Protein AF-A0A6A5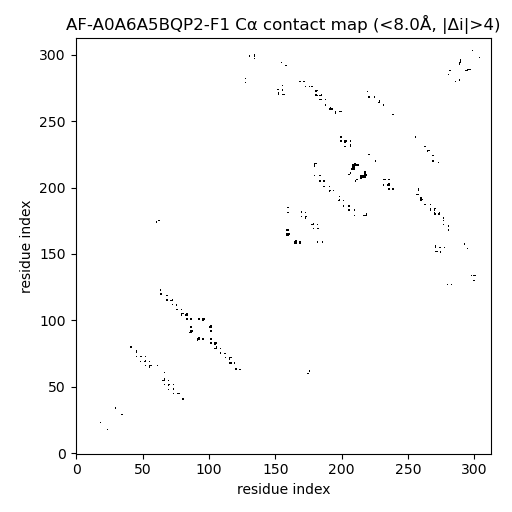BQP2-F1 (afdb_monomer)

pLDDT: mean 83.99, std 16.82, range [41.28, 98.44]

Mean predicted aligned error: 10.55 Å

Radius of gyration: 32.09 Å; Cα contacts (8 Å, |Δi|>4): 169; chains: 1; bounding box: 96×84×79 Å

Solvent-accessible surface area (backbone atoms only — not comparable to full-atom values): 18584 Å² total; per-residue (Å²): 141,78,89,78,86,80,79,80,75,79,72,78,74,62,92,84,76,80,75,94,49,100,76,44,88,73,58,89,71,71,47,72,66,55,55,52,51,51,52,53,50,52,51,54,49,52,52,51,50,51,52,51,47,56,58,50,68,69,50,90,72,66,89,76,46,55,58,60,51,51,49,52,44,48,53,48,49,54,54,44,50,51,53,47,60,55,40,69,40,70,76,45,30,62,57,40,45,74,79,48,50,64,72,50,53,59,54,50,42,54,51,50,42,52,48,50,69,56,45,54,57,49,54,52,52,48,53,61,48,49,70,67,56,75,81,60,83,83,83,70,90,88,78,51,71,70,59,54,57,56,52,51,43,49,52,51,50,51,41,65,69,33,82,79,44,25,61,54,52,45,57,46,22,54,76,65,77,55,37,44,45,60,54,49,40,53,52,51,56,49,37,50,77,40,56,68,77,53,31,56,53,45,51,45,49,44,41,58,38,28,66,36,87,91,19,90,41,49,60,95,67,54,74,72,51,52,60,75,43,44,66,56,56,54,50,40,51,52,54,53,49,54,56,56,46,64,78,71,51,93,68,88,70,83,73,88,83,74,66,66,70,75,54,51,68,59,43,53,50,28,46,61,67,40,47,68,60,45,57,54,49,41,70,76,38,46,69,60,43,32,74,74,70,62,52,73,65,83,74,58,64,67,60,56,50,52,51,55,52,61,76,74,106

InterPro domains:
  IPR036305 RGS domain superfamily [SSF48097] (157-283)
  IPR044926 RGS, subdomain 2 [G3DSA:1.10.167.10] (142-294)

Organism: Naegleria fowleri (NCBI:txid5763)

Secondary structure (DSSP, 8-state):
--------------TT-S---TT-SS-----HHHHHHHHHHHHHHHHHHHHHHHHHHH-S--TT-HHHHHHHHHHHHHHHHHHHHHHTSHHHHHHHHHHS-THHHHHHHHHHHHHHHHHHHHHHHHHHHHHHHTT---S-TTS-HHHHHHHHHHHHHHHHH-TTTHHHHHHHHHHTT--HHHHHHHHHHHHHHS-HHHHHHHHHHHIIIIISTT-TT-----HHHHHHTHHHHHHHHHHHHHHHHHTT------PPP--TTTTHHHHHHHHHHHHHHHHHHHHHHHHHHHHHH-------HHHHHHHHHHT--

Sequence (313 aa):
MHANETELTATHSSMWVLDGFIFSTTGCGSGSFNSYLFIVEIVIYLVLILTVSIFVLFVKRDVWKVKTEVFAIFFNWAILGLAYCVSLFSDVSNLVDYYVPWSSIMFMAAMIDTFISVTIPVFFFQRAHKSSSHSENAKNANSANDNMQSSATNDITMCLKHPEIYPLFLSFGERSYAPEDILCYNLVEQFKNSSQRNRKKIVCTLCDTYLKHAAPLQLNLSNQDVEKLAPIFEMQQKILEENKQRFSMSTLSRGIEIPSNFLDNLQQMSERNLVDLYERFYEAHRKLLKDKLGIVGKTNRREECLLRSNERA

Nearest PDB structures (foldseek):
  2bv1-assembly2_B  TM=8.063E-01  e=1.325E-02  Homo sapiens
  1fqi-assembly1_A  TM=7.678E-01  e=1.667E-02  Bos taurus
  1fqk-assembly1_B  TM=7.821E-01  e=2.641E-02  Bos taurus
  6n9g-assembly1_A  TM=5.160E-01  e=9.146E-02  Bos taurus
  2pbi-assembly2_C  TM=4.867E-01  e=1.449E-01  Mus musculus

Structure (mmCIF, N/CA/C/O backbone):
data_AF-A0A6A5BQP2-F1
#
_entry.id   AF-A0A6A5BQP2-F1
#
loop_
_atom_site.group_PDB
_atom_site.id
_atom_site.type_symbol
_atom_site.label_atom_id
_atom_site.label_alt_id
_atom_site.label_comp_id
_atom_site.label_asym_id
_atom_site.label_entity_id
_atom_site.label_seq_id
_atom_site.pdbx_PDB_ins_code
_atom_site.Cartn_x
_atom_site.Cartn_y
_atom_site.Cartn_z
_atom_site.occupancy
_atom_site.B_iso_or_equiv
_atom_site.auth_seq_id
_atom_site.auth_comp_id
_atom_site.auth_asym_id
_atom_site.auth_atom_id
_atom_site.pdbx_PDB_model_num
ATOM 1 N N . MET A 1 1 ? 71.557 -47.772 -14.082 1.00 46.44 1 MET A N 1
ATOM 2 C CA . MET A 1 1 ? 71.960 -46.365 -13.854 1.00 46.44 1 MET A CA 1
ATOM 3 C C . MET A 1 1 ? 71.761 -45.644 -15.178 1.00 46.44 1 MET A C 1
ATOM 5 O O . MET A 1 1 ? 72.408 -46.046 -16.126 1.00 46.44 1 MET A O 1
ATOM 9 N N . HIS A 1 2 ? 70.844 -44.709 -15.389 1.00 44.41 2 HIS A N 1
ATOM 10 C CA . HIS A 1 2 ? 70.047 -43.871 -14.498 1.00 44.41 2 HIS A CA 1
ATOM 11 C C . HIS A 1 2 ? 68.633 -43.726 -15.078 1.00 44.41 2 HIS A C 1
ATOM 13 O O . HIS A 1 2 ? 68.474 -43.531 -16.281 1.00 44.41 2 HIS A O 1
ATOM 19 N N . ALA A 1 3 ? 67.632 -43.831 -14.206 1.00 51.38 3 ALA A N 1
ATOM 20 C CA . ALA A 1 3 ? 66.300 -43.297 -14.436 1.00 51.38 3 ALA A CA 1
ATOM 21 C C . ALA A 1 3 ? 66.375 -41.762 -14.398 1.00 51.38 3 ALA A C 1
ATOM 23 O O . ALA A 1 3 ? 67.089 -41.232 -13.550 1.00 51.38 3 ALA A O 1
ATOM 24 N N . ASN A 1 4 ? 65.646 -41.079 -15.281 1.00 53.31 4 ASN A N 1
ATOM 25 C CA . ASN A 1 4 ? 65.310 -39.667 -15.116 1.00 53.31 4 ASN A CA 1
ATOM 26 C C . ASN A 1 4 ? 63.796 -39.525 -15.271 1.00 53.31 4 ASN A C 1
ATOM 28 O O . ASN A 1 4 ? 63.253 -39.543 -16.376 1.00 53.31 4 ASN A O 1
ATOM 32 N N . GLU A 1 5 ? 63.145 -39.433 -14.117 1.00 55.41 5 GLU A N 1
ATOM 33 C CA . GLU A 1 5 ? 61.791 -38.933 -13.934 1.00 55.41 5 GLU A CA 1
ATOM 34 C C . GLU A 1 5 ? 61.713 -37.514 -14.507 1.00 55.41 5 GLU A C 1
ATOM 36 O O . GLU A 1 5 ? 62.391 -36.599 -14.045 1.00 55.41 5 GLU A O 1
ATOM 41 N N . THR A 1 6 ? 60.901 -37.326 -15.545 1.00 57.59 6 THR A N 1
ATOM 42 C CA . THR A 1 6 ? 60.422 -35.996 -15.930 1.00 57.59 6 THR A CA 1
ATOM 43 C C . THR A 1 6 ? 59.086 -35.803 -15.237 1.00 57.59 6 THR A C 1
ATOM 45 O O . THR A 1 6 ? 58.030 -36.210 -15.713 1.00 57.59 6 THR A O 1
ATOM 48 N N . GLU A 1 7 ? 59.188 -35.253 -14.033 1.00 58.88 7 GLU A N 1
ATOM 49 C CA . GLU A 1 7 ? 58.090 -34.862 -13.167 1.00 58.88 7 GLU A CA 1
ATOM 50 C C . GLU A 1 7 ? 57.273 -33.763 -13.867 1.00 58.88 7 GLU A C 1
ATOM 52 O O . GLU A 1 7 ? 57.655 -32.592 -13.927 1.00 58.88 7 GLU A O 1
ATOM 57 N N . LEU A 1 8 ? 56.156 -34.170 -14.473 1.00 51.34 8 LEU A N 1
ATOM 58 C CA . LEU A 1 8 ? 55.157 -33.281 -15.050 1.00 51.34 8 LEU A CA 1
ATOM 59 C C . LEU A 1 8 ? 54.406 -32.616 -13.888 1.00 51.34 8 LEU A C 1
ATOM 61 O O . LEU A 1 8 ? 53.351 -33.080 -13.456 1.00 51.34 8 LEU A O 1
ATOM 65 N N . THR A 1 9 ? 54.984 -31.555 -13.328 1.00 53.62 9 THR A N 1
ATOM 66 C CA . THR A 1 9 ? 54.316 -30.732 -12.322 1.00 53.62 9 THR A CA 1
ATOM 67 C C . THR A 1 9 ? 53.152 -30.006 -12.990 1.00 53.62 9 THR A C 1
ATOM 69 O O . THR A 1 9 ? 53.302 -28.961 -13.618 1.00 53.62 9 THR A O 1
ATOM 72 N N . ALA A 1 10 ? 51.963 -30.597 -12.874 1.00 53.03 10 ALA A N 1
ATOM 73 C CA . ALA A 1 10 ? 50.699 -29.918 -13.093 1.00 53.03 10 ALA A CA 1
ATOM 74 C C . ALA A 1 10 ? 50.590 -28.799 -12.051 1.00 53.03 10 ALA A C 1
ATOM 76 O O . ALA A 1 10 ? 50.088 -28.989 -10.942 1.00 53.03 10 ALA A O 1
ATOM 77 N N . THR A 1 11 ? 51.127 -27.629 -12.386 1.00 48.34 11 THR A N 1
ATOM 78 C CA . THR A 1 11 ? 50.879 -26.402 -11.650 1.00 48.34 11 THR A CA 1
ATOM 79 C C . THR A 1 11 ? 49.387 -26.124 -11.742 1.00 48.34 11 THR A C 1
ATOM 81 O O . THR A 1 11 ? 48.864 -25.719 -12.777 1.00 48.34 11 THR A O 1
ATOM 84 N N . HIS A 1 12 ? 48.690 -26.388 -10.638 1.00 49.84 12 HIS A N 1
ATOM 85 C CA . HIS A 1 12 ? 47.379 -25.831 -10.350 1.00 49.84 12 HIS A CA 1
ATOM 86 C C . HIS A 1 12 ? 47.527 -24.307 -10.424 1.00 49.84 12 HIS A C 1
ATOM 88 O O . HIS A 1 12 ? 47.906 -23.656 -9.450 1.00 49.84 12 HIS A O 1
ATOM 94 N N . SER A 1 13 ? 47.309 -23.738 -11.608 1.00 48.94 13 SER A N 1
ATOM 95 C CA . SER A 1 13 ? 47.215 -22.302 -11.787 1.00 48.94 13 SER A CA 1
ATOM 96 C C . SER A 1 13 ? 45.988 -21.855 -11.007 1.00 48.94 13 SER A C 1
ATOM 98 O O . SER A 1 13 ? 44.839 -22.108 -11.369 1.00 48.94 13 SER A O 1
ATOM 100 N N . SER A 1 14 ? 46.243 -21.251 -9.853 1.00 47.09 14 SER A N 1
ATOM 101 C CA . SER A 1 14 ? 45.259 -20.517 -9.082 1.00 47.09 14 SER A CA 1
ATOM 102 C C . SER A 1 14 ? 44.644 -19.468 -10.006 1.00 47.09 14 SER A C 1
ATOM 104 O O . SER A 1 14 ? 45.247 -18.440 -10.300 1.00 47.09 14 SER A O 1
ATOM 106 N N . MET A 1 15 ? 43.420 -19.753 -10.457 1.00 50.75 15 MET A N 1
ATOM 107 C CA . MET A 1 15 ? 42.595 -18.998 -11.414 1.00 50.75 15 MET A CA 1
ATOM 108 C C . MET A 1 15 ? 42.315 -17.534 -11.015 1.00 50.75 15 MET A C 1
ATOM 110 O O . MET A 1 15 ? 41.563 -16.839 -11.684 1.00 50.75 15 MET A O 1
ATOM 114 N N . TRP A 1 16 ? 42.912 -17.052 -9.926 1.00 48.06 16 TRP A N 1
ATOM 115 C CA . TRP A 1 16 ? 42.619 -15.760 -9.321 1.00 48.06 16 TRP A CA 1
ATOM 116 C C . TRP A 1 16 ? 43.790 -14.774 -9.352 1.00 48.06 16 TRP A C 1
ATOM 118 O O . TRP A 1 16 ? 43.578 -13.611 -9.026 1.00 48.06 16 TRP A O 1
ATOM 128 N N . VAL A 1 17 ? 45.005 -15.185 -9.749 1.00 51.16 17 VAL A N 1
ATOM 129 C CA . VAL A 1 17 ? 46.168 -14.275 -9.805 1.00 51.16 17 VAL A CA 1
ATOM 130 C C . VAL A 1 17 ? 47.133 -14.656 -10.939 1.00 51.16 17 VAL A C 1
ATOM 132 O O . VAL A 1 17 ? 48.275 -15.031 -10.687 1.00 51.16 17 VAL A O 1
ATOM 135 N N . LEU A 1 18 ? 46.702 -14.561 -12.199 1.00 44.53 18 LEU A N 1
ATOM 136 C CA . LEU A 1 18 ? 47.647 -14.399 -13.310 1.00 44.53 18 LEU A CA 1
ATOM 137 C C . LEU A 1 18 ? 47.388 -13.038 -13.966 1.00 44.53 18 LEU A C 1
ATOM 139 O O . LEU A 1 18 ? 46.299 -12.782 -14.467 1.00 44.53 18 LEU A O 1
ATOM 143 N N . ASP A 1 19 ? 48.416 -12.194 -13.888 1.00 41.28 19 ASP A N 1
ATOM 144 C CA . ASP A 1 19 ? 48.575 -10.853 -14.457 1.00 41.28 19 ASP A CA 1
ATOM 145 C C . ASP A 1 19 ? 47.762 -9.713 -13.829 1.00 41.28 19 ASP A C 1
ATOM 147 O O . ASP A 1 19 ? 46.829 -9.145 -14.391 1.00 41.28 19 ASP A O 1
ATOM 151 N N . GLY A 1 20 ? 48.247 -9.283 -12.659 1.00 42.28 20 GLY A N 1
ATOM 152 C CA . GLY A 1 2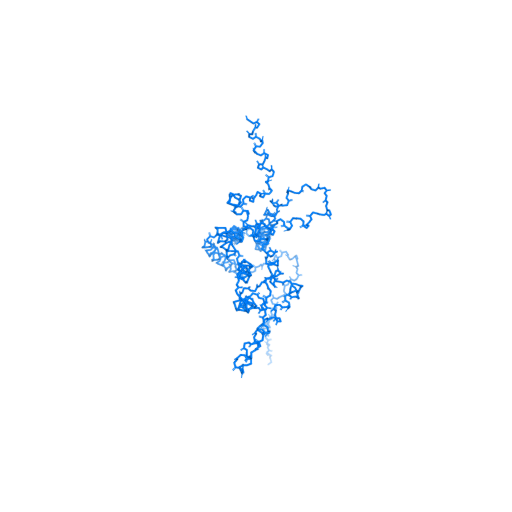0 ? 47.953 -7.993 -12.034 1.00 42.28 20 GLY A CA 1
ATOM 153 C C . GLY A 1 20 ? 48.522 -6.790 -12.798 1.00 42.28 20 GLY A C 1
ATOM 154 O O . GLY A 1 20 ? 49.199 -5.949 -12.211 1.00 42.28 20 GLY A O 1
ATOM 155 N N . PHE A 1 21 ? 48.228 -6.677 -14.091 1.00 44.31 21 PHE A N 1
ATOM 156 C CA . PHE A 1 21 ? 48.344 -5.416 -14.810 1.00 44.31 21 PHE A CA 1
ATOM 157 C C . PHE A 1 21 ? 46.943 -4.841 -14.996 1.00 44.31 21 PHE A C 1
ATOM 159 O O . PHE A 1 21 ? 46.210 -5.220 -15.904 1.00 44.31 21 PHE A O 1
ATOM 166 N N . ILE A 1 22 ? 46.606 -3.844 -14.174 1.00 53.28 22 ILE A N 1
ATOM 167 C CA . ILE A 1 22 ? 45.436 -2.969 -14.382 1.00 53.28 22 ILE A CA 1
ATOM 168 C C . ILE A 1 22 ? 45.484 -2.298 -15.780 1.00 53.28 22 ILE A C 1
ATOM 170 O O . ILE A 1 22 ? 44.464 -1.837 -16.280 1.00 53.28 22 ILE A O 1
ATOM 174 N N . PHE A 1 23 ? 46.646 -2.319 -16.452 1.00 45.12 23 PHE A N 1
ATOM 175 C CA . PHE A 1 23 ? 46.868 -1.830 -17.816 1.00 45.12 23 PHE A CA 1
ATOM 176 C C . PHE A 1 23 ? 47.607 -2.848 -18.703 1.00 45.12 23 PHE A C 1
ATOM 178 O O . PHE A 1 23 ? 48.584 -2.502 -19.369 1.00 45.12 23 PHE A O 1
ATOM 185 N N . SER A 1 24 ? 47.193 -4.117 -18.695 1.00 49.44 24 SER A N 1
ATOM 186 C CA . SER A 1 24 ? 47.710 -5.081 -19.672 1.00 49.44 24 SER A CA 1
ATOM 187 C C . SER A 1 24 ? 47.273 -4.683 -21.087 1.00 49.44 24 SER A C 1
ATOM 189 O O . SER A 1 24 ? 46.082 -4.517 -21.349 1.00 49.44 24 SER A O 1
ATOM 191 N N . THR A 1 25 ? 48.228 -4.521 -22.006 1.00 48.88 25 THR A N 1
ATOM 192 C CA . THR A 1 25 ? 47.970 -4.226 -23.430 1.00 48.88 25 THR A CA 1
ATOM 193 C C . THR A 1 25 ? 47.441 -5.441 -24.187 1.00 48.88 25 THR A C 1
ATOM 195 O O . THR A 1 25 ? 46.752 -5.294 -25.195 1.00 48.88 25 THR A O 1
ATOM 198 N N . THR A 1 26 ? 47.701 -6.645 -23.679 1.00 48.72 26 THR A N 1
ATOM 199 C CA . THR A 1 26 ? 46.861 -7.809 -23.937 1.00 48.72 26 THR A CA 1
ATOM 200 C C . THR A 1 26 ? 45.644 -7.634 -23.042 1.00 48.72 26 THR A C 1
ATOM 202 O O . THR A 1 26 ? 45.694 -7.963 -21.857 1.00 48.72 26 THR A O 1
ATOM 205 N N . GLY A 1 27 ? 44.601 -6.984 -23.571 1.00 52.59 27 GLY A N 1
ATOM 206 C CA . GLY A 1 27 ? 43.387 -6.661 -22.819 1.00 52.59 27 GLY A CA 1
ATOM 207 C C . GLY A 1 27 ? 42.909 -7.856 -21.999 1.00 52.59 27 GLY A C 1
ATOM 208 O O . GLY A 1 27 ? 43.173 -8.998 -22.373 1.00 52.59 27 GLY A O 1
ATOM 209 N N . CYS A 1 28 ? 42.248 -7.595 -20.866 1.00 55.94 28 CYS A N 1
ATOM 210 C CA . CYS A 1 28 ? 41.652 -8.630 -20.025 1.00 55.94 28 CYS A CA 1
ATOM 211 C C . CYS A 1 28 ? 40.639 -9.403 -20.877 1.00 55.94 28 CYS A C 1
ATOM 213 O O . CYS A 1 28 ? 39.472 -9.027 -20.984 1.00 55.94 28 CYS A O 1
ATOM 215 N N . GLY A 1 29 ? 41.135 -10.417 -21.586 1.00 56.38 29 GLY A N 1
ATOM 216 C CA . GLY A 1 29 ? 40.382 -11.202 -22.533 1.00 56.38 29 GLY A CA 1
ATOM 217 C C . GLY A 1 29 ? 39.378 -11.949 -21.701 1.00 56.38 29 GLY A C 1
ATOM 218 O O . GLY A 1 29 ? 39.708 -12.963 -21.091 1.00 56.38 29 GLY A O 1
ATOM 219 N N . SER A 1 30 ? 38.171 -11.400 -21.617 1.00 62.31 30 SER A N 1
ATOM 220 C CA . SER A 1 30 ? 37.045 -12.108 -21.047 1.00 62.31 30 SER A CA 1
ATOM 221 C C . SER A 1 30 ? 36.905 -13.358 -21.892 1.00 62.31 30 SER A C 1
ATOM 223 O O . SER A 1 30 ? 36.446 -13.297 -23.031 1.00 62.31 30 SER A O 1
ATOM 225 N N . GLY A 1 31 ? 37.415 -14.475 -21.369 1.00 75.69 31 GLY A N 1
ATOM 226 C CA . GLY A 1 31 ? 37.386 -15.744 -22.073 1.00 75.69 31 GLY A CA 1
ATOM 227 C C . GLY A 1 31 ? 35.962 -16.033 -22.534 1.00 75.69 31 GLY A C 1
ATOM 228 O O . GLY A 1 31 ? 34.993 -15.529 -21.955 1.00 75.69 31 GLY A O 1
ATOM 229 N N . SER A 1 32 ? 35.819 -16.869 -23.558 1.00 81.31 32 SER A N 1
ATOM 230 C CA . SER A 1 32 ? 34.505 -17.289 -24.065 1.00 81.31 32 SER A CA 1
ATOM 231 C C . SER A 1 32 ? 33.558 -17.721 -22.937 1.00 81.31 32 SER A C 1
ATOM 233 O O . SER A 1 32 ? 32.370 -17.418 -22.982 1.00 81.31 32 SER A O 1
ATOM 235 N N . PHE A 1 33 ? 34.101 -18.317 -21.870 1.00 83.94 33 PHE A N 1
ATOM 236 C CA . PHE A 1 33 ? 33.387 -18.643 -20.636 1.00 83.94 33 PHE A CA 1
ATOM 237 C C . PHE A 1 33 ? 32.634 -17.459 -19.996 1.00 83.94 33 PHE A C 1
ATOM 239 O O . PHE A 1 33 ? 31.443 -17.587 -19.727 1.00 83.94 33 PHE A O 1
ATOM 246 N N . ASN A 1 34 ? 33.280 -16.304 -19.791 1.00 82.31 34 ASN A N 1
ATOM 247 C CA . ASN A 1 34 ? 32.637 -15.133 -19.176 1.00 82.31 34 ASN A CA 1
ATOM 248 C C . ASN A 1 34 ? 31.518 -14.585 -20.067 1.00 82.31 34 ASN A C 1
ATOM 250 O O . ASN A 1 34 ? 30.461 -14.209 -19.573 1.00 82.31 34 ASN A O 1
ATOM 254 N N . SER A 1 35 ? 31.729 -14.597 -21.386 1.00 85.81 35 SER A N 1
ATOM 255 C CA . SER A 1 35 ? 30.707 -14.183 -22.354 1.00 85.81 35 SER A CA 1
ATOM 256 C C . SER A 1 35 ? 29.471 -15.086 -22.274 1.00 85.81 35 SER A C 1
ATOM 258 O O . SER A 1 35 ? 28.350 -14.592 -22.200 1.00 85.81 35 SER A O 1
ATOM 260 N N . TYR A 1 36 ? 29.658 -16.410 -22.204 1.00 87.69 36 TYR A N 1
ATOM 261 C CA . TYR A 1 36 ? 28.545 -17.346 -22.018 1.00 87.69 36 TYR A CA 1
ATOM 262 C C . TYR A 1 36 ? 27.820 -17.147 -20.685 1.00 87.69 36 TYR A C 1
ATOM 264 O O . TYR A 1 36 ? 26.593 -17.213 -20.657 1.00 87.69 36 TYR A O 1
ATOM 272 N N . LEU A 1 37 ? 28.552 -16.873 -19.601 1.00 89.31 37 LEU A N 1
ATOM 273 C CA . LEU A 1 37 ? 27.960 -16.597 -18.292 1.00 89.31 37 LEU A CA 1
ATOM 274 C C . LEU A 1 37 ? 27.030 -15.378 -18.362 1.00 89.31 37 LEU A C 1
ATOM 276 O O . LEU A 1 37 ? 25.870 -15.485 -17.966 1.00 89.31 37 LEU A O 1
ATOM 280 N N . PHE A 1 38 ? 27.487 -14.267 -18.947 1.00 89.25 38 PHE A N 1
ATOM 281 C CA . PHE A 1 38 ? 26.660 -13.067 -19.103 1.00 89.25 38 PHE A CA 1
ATOM 282 C C . PHE A 1 38 ? 25.442 -13.296 -20.000 1.00 89.25 38 PHE A C 1
ATOM 284 O O . PHE A 1 38 ? 24.358 -12.821 -19.679 1.00 89.25 38 PHE A O 1
ATOM 291 N N . ILE A 1 39 ? 25.574 -14.061 -21.090 1.00 91.25 39 ILE A N 1
ATOM 292 C CA . ILE A 1 39 ? 24.422 -14.415 -21.936 1.00 91.25 39 ILE A CA 1
ATOM 293 C C . ILE A 1 39 ? 23.370 -15.172 -21.118 1.00 91.25 39 ILE A C 1
ATOM 295 O O . ILE A 1 39 ? 22.185 -14.849 -21.190 1.00 91.25 39 ILE A O 1
ATOM 299 N N . VAL A 1 40 ? 23.790 -16.162 -20.325 1.00 93.62 40 VAL A N 1
ATOM 300 C CA . VAL A 1 40 ? 22.880 -16.927 -19.461 1.00 93.62 40 VAL A CA 1
ATOM 301 C C . VAL A 1 40 ? 22.213 -16.013 -18.431 1.00 93.62 40 VAL A C 1
ATOM 303 O O . VAL A 1 40 ? 21.000 -16.098 -18.242 1.00 93.62 40 VAL A O 1
ATOM 306 N N . GLU A 1 41 ? 22.967 -15.106 -17.812 1.00 91.25 41 GLU A N 1
ATOM 307 C CA . GLU A 1 41 ? 22.443 -14.127 -16.856 1.00 91.25 41 GLU A CA 1
ATOM 308 C C . GLU A 1 41 ? 21.393 -13.195 -17.489 1.00 91.25 41 GLU A C 1
ATOM 310 O O . GLU A 1 41 ? 20.298 -13.055 -16.942 1.00 91.25 41 GLU A O 1
ATOM 315 N N . ILE A 1 42 ? 21.665 -12.638 -18.679 1.00 91.81 42 ILE A N 1
ATOM 316 C CA . ILE A 1 42 ? 20.714 -11.804 -19.439 1.00 91.81 42 ILE A CA 1
ATOM 317 C C . ILE A 1 42 ? 19.434 -12.582 -19.733 1.00 91.81 42 ILE A C 1
ATOM 319 O O . ILE A 1 42 ? 18.336 -12.057 -19.552 1.00 91.81 42 ILE A O 1
ATOM 323 N N . VAL A 1 43 ? 19.553 -13.832 -20.190 1.00 94.12 43 VAL A N 1
ATOM 324 C CA . VAL A 1 43 ? 18.392 -14.668 -20.520 1.00 94.12 43 VAL A CA 1
ATOM 325 C C . VAL A 1 43 ? 17.541 -14.923 -19.277 1.00 94.12 43 VAL A C 1
ATOM 327 O O . VAL A 1 43 ? 16.322 -14.760 -19.337 1.00 94.12 43 VAL A O 1
ATOM 330 N N . ILE A 1 44 ? 18.158 -15.269 -18.143 1.00 94.94 44 ILE A N 1
ATOM 331 C CA . ILE A 1 44 ? 17.443 -15.466 -16.874 1.00 94.94 44 ILE A CA 1
ATOM 332 C C . ILE A 1 44 ? 16.734 -14.173 -16.459 1.00 94.94 44 ILE A C 1
ATOM 334 O O . ILE A 1 44 ? 15.543 -14.203 -16.141 1.00 94.94 44 ILE A O 1
ATOM 338 N N . TYR A 1 45 ? 17.433 -13.037 -16.508 1.00 93.19 45 TYR A N 1
ATOM 339 C CA . TYR A 1 45 ? 16.864 -11.746 -16.138 1.00 93.19 45 TYR A CA 1
ATOM 340 C C . TYR A 1 45 ? 15.681 -11.369 -17.046 1.00 93.19 45 TYR A C 1
ATOM 342 O O . TYR A 1 45 ? 14.615 -11.011 -16.545 1.00 93.19 45 TYR A O 1
ATOM 350 N N . LEU A 1 46 ? 15.814 -11.535 -18.370 1.00 93.19 46 LEU A N 1
ATOM 351 C CA . LEU A 1 46 ? 14.747 -11.284 -19.347 1.00 93.19 46 LEU A CA 1
ATOM 352 C C . LEU A 1 46 ? 13.512 -12.168 -19.114 1.00 93.19 46 LEU A C 1
ATOM 354 O O . LEU A 1 46 ? 12.382 -11.691 -19.231 1.00 93.19 46 LEU A O 1
ATOM 358 N N . VAL A 1 47 ? 13.699 -13.439 -18.749 1.00 95.81 47 VAL A N 1
ATOM 359 C CA . VAL A 1 47 ? 12.588 -14.347 -18.414 1.00 95.81 47 VAL A CA 1
ATOM 360 C C . VAL A 1 47 ? 11.869 -13.894 -17.142 1.00 95.81 47 VAL A C 1
ATOM 362 O O . VAL A 1 47 ? 10.633 -13.869 -17.113 1.00 95.81 47 VAL A O 1
ATOM 365 N N . LEU A 1 48 ? 12.614 -13.502 -16.104 1.00 95.69 48 LEU A N 1
ATOM 366 C CA . LEU A 1 48 ? 12.038 -13.005 -14.852 1.00 95.69 48 LEU A CA 1
ATOM 367 C C . LEU A 1 48 ? 11.228 -11.727 -15.081 1.00 95.69 48 LEU A C 1
ATOM 369 O O . LEU A 1 48 ? 10.060 -11.665 -14.691 1.00 95.69 48 LEU A O 1
ATOM 373 N N . ILE A 1 49 ? 11.799 -10.735 -15.767 1.00 95.06 49 ILE A N 1
ATOM 374 C CA . ILE A 1 49 ? 11.101 -9.472 -16.019 1.00 95.06 49 ILE A CA 1
ATOM 375 C C . ILE A 1 49 ? 9.902 -9.641 -16.949 1.00 95.06 49 ILE A C 1
ATOM 377 O O . ILE A 1 49 ? 8.870 -9.009 -16.725 1.00 95.06 49 ILE A O 1
ATOM 381 N N . LEU A 1 50 ? 9.980 -10.521 -17.952 1.00 95.62 50 LEU A N 1
ATOM 382 C CA . LEU A 1 50 ? 8.843 -10.835 -18.815 1.00 95.62 50 LEU A CA 1
ATOM 383 C C . LEU A 1 50 ? 7.705 -11.462 -18.001 1.00 95.62 50 LEU A C 1
ATOM 385 O O . LEU A 1 50 ? 6.549 -11.066 -18.143 1.00 95.62 50 LEU A O 1
ATOM 389 N N . THR A 1 51 ? 8.036 -12.394 -17.105 1.00 96.31 51 THR A N 1
ATOM 390 C CA . THR A 1 51 ? 7.066 -13.038 -16.212 1.00 96.31 51 THR A CA 1
ATOM 391 C C . THR A 1 51 ? 6.389 -12.008 -15.306 1.00 96.31 51 THR A C 1
ATOM 393 O O . THR A 1 51 ? 5.159 -11.946 -15.254 1.00 96.31 51 THR A O 1
ATOM 396 N N . VAL A 1 52 ? 7.168 -11.142 -14.650 1.00 95.06 52 VAL A N 1
ATOM 397 C CA . VAL A 1 52 ? 6.639 -10.048 -13.817 1.00 95.06 52 VAL A CA 1
ATOM 398 C C . VAL A 1 52 ? 5.781 -9.086 -14.644 1.00 95.06 52 VAL A C 1
ATOM 400 O O . VAL A 1 52 ? 4.687 -8.726 -14.215 1.00 95.06 52 VAL A O 1
ATOM 403 N N . SER A 1 53 ? 6.210 -8.728 -15.857 1.00 94.12 53 SER A N 1
ATOM 404 C CA . SER A 1 53 ? 5.454 -7.860 -16.771 1.00 94.12 53 SER A CA 1
ATOM 405 C C . SER A 1 53 ? 4.085 -8.449 -17.118 1.00 94.12 53 SER A C 1
ATOM 407 O O . SER A 1 53 ? 3.080 -7.736 -17.095 1.00 94.12 53 SER A O 1
ATOM 409 N N . ILE A 1 54 ? 4.015 -9.761 -17.377 1.00 95.25 54 ILE A N 1
ATOM 410 C CA . ILE A 1 54 ? 2.754 -10.474 -17.620 1.00 95.25 54 ILE A CA 1
ATOM 411 C C . ILE A 1 54 ? 1.849 -10.404 -16.383 1.00 95.25 54 ILE A C 1
ATOM 413 O O . ILE A 1 54 ? 0.680 -10.043 -16.512 1.00 95.25 54 ILE A O 1
ATOM 417 N N . PHE A 1 55 ? 2.366 -10.682 -15.181 1.00 94.88 55 PHE A N 1
ATOM 418 C CA . PHE A 1 55 ? 1.579 -10.562 -13.944 1.00 94.88 55 PHE A CA 1
ATOM 419 C C . PHE A 1 55 ? 1.047 -9.141 -13.730 1.00 94.88 55 PHE A C 1
ATOM 421 O O . PHE A 1 55 ? -0.125 -8.945 -13.400 1.00 94.88 55 PHE A O 1
ATOM 428 N N . VAL A 1 56 ? 1.887 -8.140 -13.977 1.00 93.00 56 VAL A N 1
ATOM 429 C CA . VAL A 1 56 ? 1.563 -6.722 -13.816 1.00 93.00 56 VAL A CA 1
ATOM 430 C C . VAL A 1 56 ? 0.478 -6.265 -14.803 1.00 93.00 56 VAL A C 1
ATOM 432 O O . VAL A 1 56 ? -0.358 -5.431 -14.447 1.00 93.00 56 VAL A O 1
ATOM 435 N N . LEU A 1 57 ? 0.379 -6.861 -15.997 1.00 91.31 57 LEU A N 1
ATOM 436 C CA . LEU A 1 57 ? -0.734 -6.606 -16.923 1.00 91.31 57 LEU A CA 1
ATOM 437 C C . LEU A 1 57 ? -2.101 -6.990 -16.336 1.00 91.31 57 LEU A C 1
ATOM 439 O O . LEU A 1 57 ? -3.074 -6.260 -16.553 1.00 91.31 57 LEU A O 1
ATOM 443 N N . PHE A 1 58 ? -2.171 -8.066 -15.546 1.00 92.38 58 PHE A N 1
ATOM 444 C CA . PHE A 1 58 ? -3.411 -8.528 -14.910 1.00 92.38 58 PHE A CA 1
ATOM 445 C C . PHE A 1 58 ? -3.843 -7.685 -13.701 1.00 92.38 58 PHE A C 1
ATOM 447 O O . PHE A 1 58 ? -4.998 -7.764 -13.271 1.00 92.38 58 PHE A O 1
ATOM 454 N N . VAL A 1 59 ? -2.973 -6.817 -13.176 1.00 87.81 59 VAL A N 1
ATOM 455 C CA . VAL A 1 59 ? -3.328 -5.889 -12.095 1.00 87.81 59 VAL A CA 1
ATOM 456 C C . VAL A 1 59 ? -4.293 -4.829 -12.641 1.00 87.81 59 VAL A C 1
ATOM 458 O O . VAL A 1 59 ? -3.916 -3.946 -13.413 1.00 87.81 59 VAL A O 1
ATOM 461 N N . LYS A 1 60 ? -5.577 -4.910 -12.263 1.00 80.94 60 LYS A N 1
ATOM 462 C CA . LYS A 1 60 ? -6.667 -4.087 -12.835 1.00 80.94 60 LYS A CA 1
ATOM 463 C C . LYS A 1 60 ? -6.477 -2.574 -12.697 1.00 80.94 60 LYS A C 1
ATOM 465 O O . LYS A 1 60 ? -6.977 -1.831 -13.537 1.00 80.94 60 LYS A O 1
ATOM 470 N N . ARG A 1 61 ? -5.817 -2.096 -11.641 1.00 73.56 61 ARG A N 1
ATOM 471 C CA . ARG A 1 61 ? -5.607 -0.660 -11.406 1.00 73.56 61 ARG A CA 1
ATOM 472 C C . ARG A 1 61 ? -4.178 -0.413 -10.973 1.00 73.56 61 ARG A C 1
ATOM 474 O O . ARG A 1 61 ? -3.731 -0.959 -9.975 1.00 73.56 61 ARG A O 1
ATOM 481 N N . ASP A 1 62 ? -3.497 0.417 -11.746 1.00 76.69 62 ASP A N 1
ATOM 482 C CA . ASP A 1 62 ? -2.114 0.793 -11.507 1.00 76.69 62 ASP A CA 1
ATOM 483 C C . ASP A 1 62 ? -2.058 2.138 -10.779 1.00 76.69 62 ASP A C 1
ATOM 485 O O . ASP A 1 62 ? -1.929 3.195 -11.400 1.00 76.69 62 ASP A O 1
ATOM 489 N N . VAL A 1 63 ? -2.260 2.085 -9.460 1.00 69.56 63 VAL A N 1
ATOM 490 C CA . VAL A 1 63 ? -2.279 3.278 -8.595 1.00 69.56 63 VAL A CA 1
ATOM 491 C C . VAL A 1 63 ? -0.901 3.946 -8.563 1.00 69.56 63 VAL A C 1
ATOM 493 O O . VAL A 1 63 ? -0.812 5.170 -8.560 1.00 69.56 63 VAL A O 1
ATOM 496 N N . TRP A 1 64 ? 0.163 3.145 -8.625 1.00 72.25 64 TRP A N 1
ATOM 497 C CA . TRP A 1 64 ? 1.546 3.581 -8.428 1.00 72.25 64 TRP A CA 1
ATOM 498 C C . TRP A 1 64 ? 2.357 3.710 -9.715 1.00 72.25 64 TRP A C 1
ATOM 500 O O . TRP A 1 64 ? 3.555 3.955 -9.658 1.00 72.25 64 TRP A O 1
ATOM 510 N N . LYS A 1 65 ? 1.719 3.549 -10.880 1.00 83.62 65 LYS A N 1
ATOM 511 C CA . LYS A 1 65 ? 2.419 3.501 -12.172 1.00 83.62 65 LYS A CA 1
ATOM 512 C C . LYS A 1 65 ? 3.487 2.393 -12.234 1.00 83.62 65 LYS A C 1
ATOM 514 O O . LYS A 1 65 ? 4.424 2.501 -13.022 1.00 83.62 65 LYS A O 1
ATOM 519 N N . VAL A 1 66 ? 3.298 1.307 -11.478 1.00 88.56 66 VAL A N 1
ATOM 520 C CA . VAL A 1 66 ? 4.161 0.113 -11.474 1.00 88.56 66 VAL A CA 1
ATOM 521 C C . VAL A 1 66 ? 4.248 -0.481 -12.873 1.00 88.56 66 VAL A C 1
ATOM 523 O O . VAL A 1 66 ? 5.304 -0.947 -13.280 1.00 88.56 66 VAL A O 1
ATOM 526 N N . LYS A 1 67 ? 3.162 -0.424 -13.662 1.00 91.56 67 LYS A N 1
ATOM 527 C CA . LYS A 1 67 ? 3.196 -0.890 -15.055 1.00 91.56 67 LYS A CA 1
ATOM 528 C C . LYS A 1 67 ? 4.216 -0.091 -15.848 1.00 91.56 67 LYS A C 1
ATOM 530 O O . LYS A 1 67 ? 5.018 -0.676 -16.561 1.00 91.56 67 LYS A O 1
ATOM 535 N N . THR A 1 68 ? 4.193 1.233 -15.715 1.00 90.81 68 THR A N 1
ATOM 536 C CA . THR A 1 68 ? 5.123 2.119 -16.422 1.00 90.81 68 THR A CA 1
ATOM 537 C C . THR A 1 68 ? 6.571 1.828 -16.040 1.00 90.81 68 THR A C 1
ATOM 539 O O . THR A 1 68 ? 7.415 1.767 -16.925 1.00 90.81 68 THR A O 1
ATOM 542 N N . GLU A 1 69 ? 6.849 1.626 -14.751 1.00 93.56 69 GLU A N 1
ATOM 543 C CA . GLU A 1 69 ? 8.181 1.268 -14.253 1.00 93.56 69 GLU A CA 1
ATOM 544 C C . GLU A 1 69 ? 8.650 -0.075 -14.822 1.00 93.56 69 GLU A C 1
ATOM 546 O O . GLU A 1 69 ? 9.678 -0.133 -15.491 1.00 93.56 69 GLU A O 1
ATOM 551 N N . VAL A 1 70 ? 7.852 -1.132 -14.657 1.00 94.75 70 VAL A N 1
ATOM 552 C CA . VAL A 1 70 ? 8.185 -2.480 -15.140 1.00 94.75 70 VAL A CA 1
ATOM 553 C C . VAL A 1 70 ? 8.375 -2.497 -16.659 1.00 94.75 70 VAL A C 1
ATOM 555 O O . VAL A 1 70 ? 9.321 -3.110 -17.151 1.00 94.75 70 VAL A O 1
ATOM 558 N N . PHE A 1 71 ? 7.544 -1.770 -17.417 1.00 93.81 71 PHE A N 1
ATOM 559 C CA . PHE A 1 71 ? 7.743 -1.617 -18.859 1.00 93.81 71 PHE A CA 1
ATOM 560 C C . PHE A 1 71 ? 9.028 -0.856 -19.193 1.00 93.81 71 PHE A C 1
ATOM 562 O O . PHE A 1 71 ? 9.738 -1.266 -20.108 1.00 93.81 71 PHE A O 1
ATOM 569 N N . ALA A 1 72 ? 9.355 0.220 -18.474 1.00 94.81 72 ALA A N 1
ATOM 570 C CA . ALA A 1 72 ? 10.592 0.967 -18.697 1.00 94.81 72 ALA A CA 1
ATOM 571 C C . ALA A 1 72 ? 11.832 0.093 -18.454 1.00 94.81 72 ALA A C 1
ATOM 573 O O . ALA A 1 72 ? 12.751 0.104 -19.274 1.00 94.81 72 ALA A O 1
ATOM 574 N N . ILE A 1 73 ? 11.825 -0.716 -17.390 1.00 95.56 73 ILE A N 1
ATOM 575 C CA . ILE A 1 73 ? 12.904 -1.666 -17.097 1.00 95.56 73 ILE A CA 1
ATOM 576 C C . ILE A 1 73 ? 12.974 -2.748 -18.188 1.00 95.56 73 ILE A C 1
ATOM 578 O O . ILE A 1 73 ? 14.057 -3.038 -18.696 1.00 95.56 73 ILE A O 1
ATOM 582 N N . PHE A 1 74 ? 11.832 -3.294 -18.621 1.00 95.38 74 PHE A N 1
ATOM 583 C CA . PHE A 1 74 ? 11.778 -4.279 -19.706 1.00 95.38 74 PHE A CA 1
ATOM 584 C C . PHE A 1 74 ? 12.392 -3.733 -21.001 1.00 95.38 74 PHE A C 1
ATOM 586 O O . PHE A 1 74 ? 13.237 -4.389 -21.609 1.00 95.38 74 PHE A O 1
ATOM 593 N N . PHE A 1 75 ? 12.019 -2.515 -21.406 1.00 95.44 75 PHE A N 1
ATOM 594 C CA . PHE A 1 75 ? 12.585 -1.873 -22.593 1.00 95.44 75 PHE A CA 1
ATOM 595 C C . PHE A 1 75 ? 14.082 -1.576 -22.439 1.00 95.44 75 PHE A C 1
ATOM 597 O O . PHE A 1 75 ? 14.828 -1.787 -23.395 1.00 95.44 75 PHE A O 1
ATOM 604 N N . ASN A 1 76 ? 14.537 -1.142 -21.258 1.00 95.50 76 ASN A N 1
ATOM 605 C CA . ASN A 1 76 ? 15.957 -0.920 -20.972 1.00 95.50 76 ASN A CA 1
ATOM 606 C C . ASN A 1 76 ? 16.782 -2.197 -21.202 1.00 95.50 76 ASN A C 1
ATOM 608 O O . ASN A 1 76 ? 17.740 -2.190 -21.976 1.00 95.50 76 ASN A O 1
ATOM 612 N N . TRP A 1 77 ? 16.362 -3.311 -20.599 1.00 95.25 77 TRP A N 1
ATOM 613 C CA . TRP A 1 77 ? 17.052 -4.594 -20.741 1.00 95.25 77 TRP A CA 1
ATOM 614 C C . TRP A 1 77 ? 16.934 -5.193 -22.141 1.00 95.25 77 TRP A C 1
ATOM 616 O O . TRP A 1 77 ? 17.894 -5.791 -22.621 1.00 95.25 77 TRP A O 1
ATOM 626 N N . ALA A 1 78 ? 15.813 -4.998 -22.838 1.00 94.19 78 ALA A N 1
ATOM 627 C CA . ALA A 1 78 ? 15.676 -5.433 -24.225 1.00 94.19 78 ALA A CA 1
ATOM 628 C C . ALA A 1 78 ? 16.651 -4.690 -25.158 1.00 94.19 78 ALA A C 1
ATOM 630 O O . ALA A 1 78 ? 17.317 -5.320 -25.980 1.00 94.19 78 ALA A O 1
ATOM 631 N N . ILE A 1 79 ? 16.771 -3.364 -25.017 1.00 95.81 79 ILE A N 1
ATOM 632 C CA . ILE A 1 79 ? 17.667 -2.538 -25.843 1.00 95.81 79 ILE A CA 1
ATOM 633 C C . ILE A 1 79 ? 19.134 -2.849 -25.531 1.00 95.81 79 ILE A C 1
ATOM 635 O O . ILE A 1 79 ? 19.919 -3.084 -26.450 1.00 95.81 79 ILE A O 1
ATOM 639 N N . LEU A 1 80 ? 19.511 -2.870 -24.251 1.00 94.88 80 LEU A N 1
ATOM 640 C CA . LEU A 1 80 ? 20.904 -3.080 -23.849 1.00 94.88 80 LEU A CA 1
ATOM 641 C C . LEU A 1 80 ? 21.344 -4.537 -23.994 1.00 94.88 80 LEU A C 1
ATOM 643 O O . LEU A 1 80 ? 22.483 -4.783 -24.377 1.00 94.88 80 LEU A O 1
ATOM 647 N N . GLY A 1 81 ? 20.437 -5.496 -23.799 1.00 93.12 81 GLY A N 1
ATOM 648 C CA . GLY A 1 81 ? 20.675 -6.901 -24.122 1.00 93.12 81 GLY A CA 1
ATOM 649 C C . GLY A 1 81 ? 20.888 -7.117 -25.623 1.00 93.12 81 GLY A C 1
ATOM 650 O O . GLY A 1 81 ? 21.801 -7.839 -26.015 1.00 93.12 81 GLY A O 1
ATOM 651 N N . LEU A 1 82 ? 20.117 -6.440 -26.485 1.00 94.06 82 LEU A N 1
ATOM 652 C CA . LEU A 1 82 ? 20.347 -6.480 -27.932 1.00 94.06 82 LEU A CA 1
ATOM 653 C C . LEU A 1 82 ? 21.692 -5.842 -28.311 1.00 94.06 82 LEU A C 1
ATOM 655 O O . LEU A 1 82 ? 22.432 -6.419 -29.106 1.00 94.06 82 LEU A O 1
ATOM 659 N N . ALA A 1 83 ? 22.025 -4.684 -27.732 1.00 93.62 83 ALA A N 1
ATOM 660 C CA . ALA A 1 83 ? 23.314 -4.026 -27.945 1.00 93.62 83 ALA A CA 1
ATOM 661 C C . ALA A 1 83 ? 24.485 -4.925 -27.517 1.00 93.62 83 ALA A C 1
ATOM 663 O O . ALA A 1 83 ? 25.471 -5.042 -28.246 1.00 93.62 83 ALA A O 1
ATOM 664 N N . TYR A 1 84 ? 24.338 -5.620 -26.386 1.00 92.62 84 TYR A N 1
ATOM 665 C CA . TYR A 1 84 ? 25.286 -6.625 -25.924 1.00 92.62 84 TYR A CA 1
ATOM 666 C C . TYR A 1 84 ? 25.441 -7.765 -26.941 1.00 92.62 84 TYR A C 1
ATOM 668 O O . TYR A 1 84 ? 26.557 -8.047 -27.370 1.00 92.62 84 TYR A O 1
ATOM 676 N N . CYS A 1 85 ? 24.346 -8.360 -27.425 1.00 92.00 85 CYS A N 1
ATOM 677 C CA . CYS A 1 85 ? 24.404 -9.403 -28.457 1.00 92.00 85 CYS A CA 1
ATOM 678 C C . CYS A 1 85 ? 25.101 -8.937 -29.747 1.00 92.00 85 CYS A C 1
ATOM 680 O O . CYS A 1 85 ? 25.856 -9.701 -30.342 1.00 92.00 85 CYS A O 1
ATOM 682 N N . VAL A 1 86 ? 24.888 -7.688 -30.175 1.00 93.75 86 VAL A N 1
ATOM 683 C CA . VAL A 1 86 ? 25.575 -7.106 -31.344 1.00 93.75 86 VAL A CA 1
ATOM 684 C C . VAL A 1 86 ? 27.070 -6.894 -31.072 1.00 93.75 86 VAL A C 1
ATOM 686 O O . VAL A 1 86 ? 27.888 -7.054 -31.974 1.00 93.75 86 VAL A O 1
ATOM 689 N N . SER A 1 87 ? 27.459 -6.600 -29.830 1.00 90.88 87 SER A N 1
ATOM 690 C CA . SER A 1 87 ? 28.875 -6.495 -29.458 1.00 90.88 87 SER A CA 1
ATOM 691 C C . SER A 1 87 ? 29.626 -7.832 -29.467 1.00 90.88 87 SER A C 1
ATOM 693 O O . SER A 1 87 ? 30.848 -7.817 -29.440 1.00 90.88 87 SER A O 1
ATOM 695 N N . LEU A 1 88 ? 28.935 -8.977 -29.572 1.00 89.12 88 LEU A N 1
ATOM 696 C CA . LEU A 1 88 ? 29.574 -10.299 -29.672 1.00 89.12 88 LEU A CA 1
ATOM 697 C C . LEU A 1 88 ? 30.135 -10.610 -31.071 1.00 89.12 88 LEU A C 1
ATOM 699 O O . LEU A 1 88 ? 30.895 -11.567 -31.223 1.00 89.12 88 LEU A O 1
ATOM 703 N N . PHE A 1 89 ? 29.772 -9.844 -32.106 1.00 92.69 89 PHE A N 1
ATOM 704 C CA . PHE A 1 89 ? 30.362 -10.002 -33.438 1.00 92.69 89 PHE A CA 1
ATOM 705 C C . PHE A 1 89 ? 31.802 -9.479 -33.437 1.00 92.69 89 PHE A C 1
ATOM 707 O O . PHE A 1 89 ? 32.030 -8.341 -33.044 1.00 92.69 89 PHE A O 1
ATOM 714 N N . SER A 1 90 ? 32.759 -10.270 -33.930 1.00 89.19 90 SER A N 1
ATOM 715 C CA . SER A 1 90 ? 34.204 -9.984 -33.840 1.00 89.19 90 SER A CA 1
ATOM 716 C C . SER A 1 90 ? 34.620 -8.609 -34.370 1.00 89.19 90 SER A C 1
ATOM 718 O O . SER A 1 90 ? 35.485 -7.947 -33.802 1.00 89.19 90 SER A O 1
ATOM 720 N N . ASP A 1 91 ? 34.004 -8.161 -35.463 1.00 91.38 91 ASP A N 1
ATOM 721 C CA . ASP A 1 91 ? 34.329 -6.866 -36.068 1.00 91.38 91 ASP A CA 1
ATOM 722 C C . ASP A 1 91 ? 33.828 -5.705 -35.199 1.00 91.38 91 ASP A C 1
ATOM 724 O O . ASP A 1 91 ? 34.488 -4.673 -35.073 1.00 91.38 91 ASP A O 1
ATOM 728 N N . VAL A 1 92 ? 32.670 -5.894 -34.561 1.00 89.81 92 VAL A N 1
ATOM 729 C CA . VAL A 1 92 ? 32.050 -4.913 -33.668 1.00 89.81 92 VAL A CA 1
ATOM 730 C C . VAL A 1 92 ? 32.744 -4.917 -32.312 1.00 89.81 92 VAL A C 1
ATOM 732 O O . VAL A 1 92 ? 33.016 -3.842 -31.788 1.00 89.81 92 VAL A O 1
ATOM 735 N N . SER A 1 93 ? 33.076 -6.088 -31.763 1.00 87.00 93 SER A N 1
ATOM 736 C CA . SER A 1 93 ? 33.743 -6.223 -30.465 1.00 87.00 93 SER A CA 1
ATOM 737 C C . SER A 1 93 ? 35.072 -5.477 -30.456 1.00 87.00 93 SER A C 1
ATOM 739 O O . SER A 1 93 ? 35.317 -4.689 -29.553 1.00 87.00 93 SER A O 1
ATOM 741 N N . ASN A 1 94 ? 35.882 -5.636 -31.510 1.00 86.88 94 ASN A N 1
ATOM 742 C CA . ASN A 1 94 ? 37.174 -4.959 -31.639 1.00 86.88 94 ASN A CA 1
ATOM 743 C C . ASN A 1 94 ? 37.033 -3.429 -31.672 1.00 86.88 94 ASN A C 1
ATOM 745 O O . ASN A 1 94 ? 37.876 -2.717 -31.129 1.00 86.88 94 ASN A O 1
ATOM 749 N N . LEU A 1 95 ? 35.974 -2.921 -32.311 1.00 87.88 95 LEU A N 1
ATOM 750 C CA . LEU A 1 95 ? 35.702 -1.487 -32.383 1.00 87.88 95 LEU A CA 1
ATOM 751 C C . LEU A 1 95 ? 35.140 -0.947 -31.063 1.00 87.88 95 LEU A C 1
ATOM 753 O O . LEU A 1 95 ? 35.547 0.121 -30.615 1.00 87.88 95 LEU A O 1
ATOM 757 N N . VAL A 1 96 ? 34.196 -1.666 -30.454 1.00 86.25 96 VAL A N 1
ATOM 758 C CA . VAL A 1 96 ? 33.540 -1.267 -29.205 1.00 86.25 96 VAL A CA 1
ATOM 759 C C . VAL A 1 96 ? 34.543 -1.295 -28.061 1.00 86.25 96 VAL A C 1
ATOM 761 O O . VAL A 1 96 ? 34.696 -0.268 -27.410 1.00 86.25 96 VAL A O 1
ATOM 764 N N . ASP A 1 97 ? 35.306 -2.378 -27.895 1.00 84.62 97 ASP A N 1
ATOM 765 C CA . ASP A 1 97 ? 36.305 -2.517 -26.825 1.00 84.62 97 ASP A CA 1
ATOM 766 C C . ASP A 1 97 ? 37.391 -1.443 -26.860 1.00 84.62 97 ASP A C 1
ATOM 768 O O . ASP A 1 97 ? 37.947 -1.102 -25.816 1.00 84.62 97 ASP A O 1
ATOM 772 N N . TYR A 1 98 ? 37.673 -0.874 -28.035 1.00 86.69 98 TYR A N 1
ATOM 773 C CA . TYR A 1 98 ? 38.603 0.245 -28.153 1.00 86.69 98 TYR A CA 1
ATOM 774 C C . TYR A 1 98 ? 38.110 1.505 -27.421 1.00 86.69 98 TYR A C 1
ATOM 776 O O . TYR A 1 98 ? 38.916 2.243 -26.856 1.00 86.69 98 TYR A O 1
ATOM 784 N N . TYR A 1 99 ? 36.797 1.759 -27.416 1.00 87.81 99 TYR A N 1
ATOM 785 C CA . TYR A 1 99 ? 36.202 2.941 -26.784 1.00 87.81 99 TYR A CA 1
ATOM 786 C C . TYR A 1 99 ? 35.597 2.641 -25.411 1.00 87.81 99 TYR A C 1
ATOM 788 O O . TYR A 1 99 ? 35.775 3.414 -24.470 1.00 87.81 99 TYR A O 1
ATOM 796 N N . VAL A 1 100 ? 34.841 1.549 -25.307 1.00 85.75 100 VAL A N 1
ATOM 797 C CA . VAL A 1 100 ? 34.089 1.137 -24.122 1.00 85.75 100 VAL A CA 1
ATOM 798 C C . VAL A 1 100 ? 34.126 -0.391 -24.046 1.00 85.75 100 VAL A C 1
ATOM 800 O O . VAL A 1 100 ? 33.558 -1.032 -24.927 1.00 85.75 100 VAL A O 1
ATOM 803 N N . PRO A 1 101 ? 34.715 -0.995 -22.997 1.00 86.75 101 PRO A N 1
ATOM 804 C CA . PRO A 1 101 ? 34.716 -2.447 -22.839 1.00 86.75 101 PRO A CA 1
ATOM 805 C C . PRO A 1 101 ? 33.293 -2.993 -22.942 1.00 86.75 101 PRO A C 1
ATOM 807 O O . PRO A 1 101 ? 32.417 -2.510 -22.216 1.00 86.75 101 PRO A O 1
ATOM 810 N N . TRP A 1 102 ? 33.043 -3.987 -23.798 1.00 83.81 102 TRP A N 1
ATOM 811 C CA . TRP A 1 102 ? 31.685 -4.494 -24.046 1.00 83.81 102 TRP A CA 1
ATOM 812 C C . TRP A 1 102 ? 30.983 -4.955 -22.758 1.00 83.81 102 TRP A C 1
ATOM 814 O O . TRP A 1 102 ? 29.769 -4.808 -22.616 1.00 83.81 102 TRP A O 1
ATOM 824 N N . SER A 1 103 ? 31.738 -5.434 -21.762 1.00 84.25 103 SER A N 1
ATOM 825 C CA . SER A 1 103 ? 31.221 -5.821 -20.440 1.00 84.25 103 SER A CA 1
ATOM 826 C C . SER A 1 103 ? 30.618 -4.646 -19.658 1.00 84.25 103 SER A C 1
ATOM 828 O O . SER A 1 103 ? 29.711 -4.835 -18.846 1.00 84.25 103 SER A O 1
ATOM 830 N N . SER A 1 104 ? 31.038 -3.413 -19.952 1.00 89.19 104 SER A N 1
ATOM 831 C CA . SER A 1 104 ? 30.475 -2.192 -19.365 1.00 89.19 104 SER A CA 1
ATOM 832 C C . SER A 1 104 ? 29.024 -1.961 -19.787 1.00 89.19 104 SER A C 1
ATOM 834 O O . SER A 1 104 ? 28.293 -1.298 -19.056 1.00 89.19 104 SER A O 1
ATOM 836 N N . ILE A 1 105 ? 28.571 -2.520 -20.919 1.00 90.62 105 ILE A N 1
ATOM 837 C CA . ILE A 1 105 ? 27.170 -2.411 -21.366 1.00 90.62 105 ILE A CA 1
ATOM 838 C C . ILE A 1 105 ? 26.231 -3.017 -20.316 1.00 90.62 105 ILE A C 1
ATOM 840 O O . ILE A 1 105 ? 25.209 -2.420 -19.984 1.00 90.62 105 ILE A O 1
ATOM 844 N N . MET A 1 106 ? 26.611 -4.159 -19.738 1.00 89.44 106 MET A N 1
ATOM 845 C CA . MET A 1 106 ? 25.839 -4.832 -18.688 1.00 89.44 106 MET A CA 1
ATOM 846 C C . MET A 1 106 ? 25.790 -4.014 -17.400 1.00 89.44 106 MET A C 1
ATOM 848 O O . MET A 1 106 ? 24.730 -3.843 -16.799 1.00 89.44 106 MET A O 1
ATOM 852 N N . PHE A 1 107 ? 26.929 -3.444 -17.008 1.00 91.06 107 PHE A N 1
ATOM 853 C CA . PHE A 1 107 ? 26.998 -2.557 -15.853 1.00 91.06 107 PHE A CA 1
ATOM 854 C C . PHE A 1 107 ? 26.128 -1.304 -16.044 1.00 91.06 107 PHE A C 1
ATOM 856 O O . PHE A 1 107 ? 25.370 -0.928 -15.150 1.00 91.06 107 PHE A O 1
ATOM 863 N N . MET A 1 108 ? 26.168 -0.701 -17.235 1.00 93.44 108 MET A N 1
ATOM 864 C CA . MET A 1 108 ? 25.310 0.429 -17.590 1.00 93.44 108 MET A CA 1
ATOM 865 C C . MET A 1 108 ? 23.825 0.054 -17.562 1.00 93.44 108 MET A C 1
ATOM 867 O O . MET A 1 108 ? 23.017 0.845 -17.077 1.00 93.44 108 MET A O 1
ATOM 871 N N . ALA A 1 109 ? 23.459 -1.151 -18.013 1.00 93.81 109 ALA A N 1
ATOM 872 C CA . ALA A 1 109 ? 22.084 -1.639 -17.936 1.00 93.81 109 ALA A CA 1
ATOM 873 C C . ALA A 1 109 ? 21.577 -1.717 -16.497 1.00 93.81 109 ALA A C 1
ATOM 875 O O . ALA A 1 109 ? 20.511 -1.173 -16.206 1.00 93.81 109 ALA A O 1
ATOM 876 N N . ALA A 1 110 ? 22.372 -2.297 -15.597 1.00 94.62 110 ALA A N 1
ATOM 877 C CA . ALA A 1 110 ? 22.056 -2.387 -14.175 1.00 94.62 110 ALA A CA 1
ATOM 878 C C . ALA A 1 110 ? 22.001 -1.008 -13.489 1.00 94.62 110 ALA A C 1
ATOM 880 O O . ALA A 1 110 ? 21.138 -0.755 -12.644 1.00 94.62 110 ALA A O 1
ATOM 881 N N . MET A 1 111 ? 22.888 -0.083 -13.868 1.00 96.44 111 MET A N 1
ATOM 882 C CA . MET A 1 111 ? 22.846 1.295 -13.375 1.00 96.44 111 MET A CA 1
ATOM 883 C C . MET A 1 111 ? 21.568 2.022 -13.798 1.00 96.44 111 MET A C 1
ATOM 885 O O . MET A 1 111 ? 20.931 2.670 -12.967 1.00 96.44 111 MET A O 1
ATOM 889 N N . ILE A 1 112 ? 21.189 1.924 -15.076 1.00 96.25 112 ILE A N 1
ATOM 890 C CA . ILE A 1 112 ? 19.968 2.554 -15.592 1.00 96.25 112 ILE A CA 1
ATOM 891 C C . ILE A 1 112 ? 18.733 1.917 -14.951 1.00 96.25 112 ILE A C 1
ATOM 893 O O . ILE A 1 112 ? 17.833 2.643 -14.547 1.00 96.25 112 ILE A O 1
ATOM 897 N N . ASP A 1 113 ? 18.711 0.594 -14.790 1.00 95.50 113 ASP A N 1
ATOM 898 C CA . ASP A 1 113 ? 17.653 -0.130 -14.077 1.00 95.50 113 ASP A CA 1
ATOM 899 C C . ASP A 1 113 ? 17.471 0.390 -12.641 1.00 95.50 113 ASP A C 1
ATOM 901 O O . ASP A 1 113 ? 16.379 0.806 -12.244 1.00 95.50 113 ASP A O 1
ATOM 905 N N . THR A 1 114 ? 18.572 0.493 -11.891 1.00 95.50 114 THR A N 1
ATOM 906 C CA . THR A 1 114 ? 18.569 1.052 -10.530 1.00 95.50 114 THR A CA 1
ATOM 907 C C . THR A 1 114 ? 18.059 2.495 -10.528 1.00 95.50 114 THR A C 1
ATOM 909 O O . THR A 1 114 ? 17.243 2.880 -9.690 1.00 95.50 114 THR A O 1
ATOM 912 N N . PHE A 1 115 ? 18.504 3.309 -11.487 1.00 96.38 115 PHE A N 1
ATOM 913 C CA . PHE A 1 115 ? 18.067 4.694 -11.614 1.00 96.38 115 PHE A CA 1
ATOM 914 C C . PHE A 1 115 ? 16.568 4.799 -11.919 1.00 96.38 115 PHE A C 1
ATOM 916 O O . PHE A 1 115 ? 15.880 5.598 -11.286 1.00 96.38 115 PHE A O 1
ATOM 923 N N . ILE A 1 116 ? 16.044 3.993 -12.845 1.00 94.69 116 ILE A N 1
ATOM 924 C CA . ILE A 1 116 ? 14.616 3.929 -13.187 1.00 94.69 116 ILE A CA 1
ATOM 925 C C . ILE A 1 116 ? 13.799 3.542 -11.950 1.00 94.69 116 ILE A C 1
ATOM 927 O O . ILE A 1 116 ? 12.861 4.261 -11.595 1.00 94.69 116 ILE A O 1
ATOM 931 N N . SER A 1 117 ? 14.219 2.478 -11.264 1.00 93.62 117 SER A N 1
ATOM 932 C CA . SER A 1 117 ? 13.548 1.926 -10.082 1.00 93.62 117 SER A CA 1
ATOM 933 C C . SER A 1 117 ? 13.498 2.914 -8.910 1.00 93.62 117 SER A C 1
ATOM 935 O O . SER A 1 117 ? 12.545 2.936 -8.138 1.00 93.62 117 SER A O 1
ATOM 937 N N . VAL A 1 118 ? 14.499 3.789 -8.772 1.00 93.50 118 VAL A N 1
ATOM 938 C CA . VAL A 1 118 ? 14.518 4.810 -7.709 1.00 93.50 118 VAL A CA 1
ATOM 939 C C . VAL A 1 118 ? 13.801 6.092 -8.134 1.00 93.50 118 VAL A C 1
ATOM 941 O O . VAL A 1 118 ? 13.061 6.689 -7.351 1.00 93.50 118 VAL A O 1
ATOM 944 N N . THR A 1 119 ? 14.013 6.564 -9.362 1.00 91.88 119 THR A N 1
ATOM 945 C CA . THR A 1 119 ? 13.548 7.898 -9.766 1.00 91.88 119 THR A CA 1
ATOM 946 C C . THR A 1 119 ? 12.077 7.945 -10.137 1.00 91.88 119 THR A C 1
ATOM 948 O O . THR A 1 119 ? 11.409 8.914 -9.768 1.00 91.88 119 THR A O 1
ATOM 951 N N . ILE A 1 120 ? 11.542 6.933 -10.830 1.00 89.19 120 ILE A N 1
ATOM 952 C CA . ILE A 1 120 ? 10.135 6.939 -11.253 1.00 89.19 120 ILE A CA 1
ATOM 953 C C . ILE A 1 120 ? 9.192 7.039 -10.042 1.00 89.19 120 ILE A C 1
ATOM 955 O O . ILE A 1 120 ? 8.357 7.957 -10.043 1.00 89.19 120 ILE A O 1
ATOM 959 N N . PRO A 1 121 ? 9.338 6.214 -8.982 1.00 83.44 121 PRO A N 1
ATOM 960 C CA . PRO A 1 121 ? 8.490 6.329 -7.798 1.00 83.44 121 PRO A CA 1
ATOM 961 C C . PRO A 1 121 ? 8.620 7.694 -7.114 1.00 83.44 121 PRO A C 1
ATOM 963 O O . PRO A 1 121 ? 7.614 8.301 -6.746 1.00 83.44 121 PRO A O 1
ATOM 966 N N . VAL A 1 122 ? 9.842 8.230 -7.008 1.00 86.69 122 VAL A N 1
ATOM 967 C CA . VAL A 1 122 ? 10.101 9.526 -6.360 1.00 86.69 122 VAL A CA 1
ATOM 968 C C . VAL A 1 122 ? 9.468 10.681 -7.131 1.00 86.69 122 VAL A C 1
ATOM 970 O O . VAL A 1 122 ? 8.801 11.521 -6.528 1.00 86.69 122 VAL A O 1
ATOM 973 N N . PHE A 1 123 ? 9.623 10.745 -8.455 1.00 85.62 123 PHE A N 1
ATOM 974 C CA . PHE A 1 123 ? 9.013 11.810 -9.254 1.00 85.62 123 PHE A CA 1
ATOM 975 C C . PHE A 1 123 ? 7.489 11.731 -9.242 1.00 85.62 123 PHE A C 1
ATOM 977 O O . PHE A 1 123 ? 6.821 12.770 -9.209 1.00 85.62 123 PHE A O 1
ATOM 984 N N . PHE A 1 124 ? 6.932 10.520 -9.241 1.00 79.50 124 PHE A N 1
ATOM 985 C CA . PHE A 1 124 ? 5.494 10.328 -9.120 1.00 79.50 124 PHE A CA 1
ATOM 986 C C . PHE A 1 124 ? 4.984 10.810 -7.757 1.00 79.50 124 PHE A C 1
ATOM 988 O O . PHE A 1 124 ? 4.054 11.619 -7.702 1.00 79.50 124 PHE A O 1
ATOM 995 N N . PHE A 1 125 ? 5.658 10.416 -6.674 1.00 75.19 125 PHE A N 1
ATOM 996 C CA . PHE A 1 125 ? 5.336 10.848 -5.316 1.00 75.19 125 PHE A CA 1
ATOM 997 C C . PHE A 1 125 ? 5.449 12.372 -5.156 1.00 75.19 125 PHE A C 1
ATOM 999 O O . PHE A 1 125 ? 4.532 13.032 -4.670 1.00 75.19 125 PHE A O 1
ATOM 1006 N N . GLN A 1 126 ? 6.530 12.973 -5.656 1.00 81.00 126 GLN A N 1
ATOM 1007 C CA . GLN A 1 126 ? 6.724 14.422 -5.612 1.00 81.00 126 GLN A CA 1
ATOM 1008 C C . GLN A 1 126 ? 5.688 15.183 -6.438 1.00 81.00 126 GLN A C 1
ATOM 1010 O O . GLN A 1 126 ? 5.294 16.283 -6.054 1.00 81.00 126 GLN A O 1
ATOM 1015 N N . ARG A 1 127 ? 5.253 14.651 -7.585 1.00 77.12 127 ARG A N 1
ATOM 1016 C CA . ARG A 1 127 ? 4.221 15.301 -8.400 1.00 77.12 127 ARG A CA 1
ATOM 1017 C C . ARG A 1 127 ? 2.864 15.266 -7.707 1.00 77.12 127 ARG A C 1
ATOM 1019 O O . ARG A 1 127 ? 2.167 16.279 -7.748 1.00 77.12 127 ARG A O 1
ATOM 1026 N N . ALA A 1 128 ? 2.529 14.154 -7.052 1.00 66.94 128 ALA A N 1
ATOM 1027 C CA . ALA A 1 128 ? 1.344 14.073 -6.204 1.00 66.94 128 ALA A CA 1
ATOM 1028 C C . ALA A 1 128 ? 1.407 15.134 -5.087 1.00 66.94 128 ALA A C 1
ATOM 1030 O O . ALA A 1 128 ? 0.478 15.920 -4.929 1.00 66.94 128 ALA A O 1
ATOM 1031 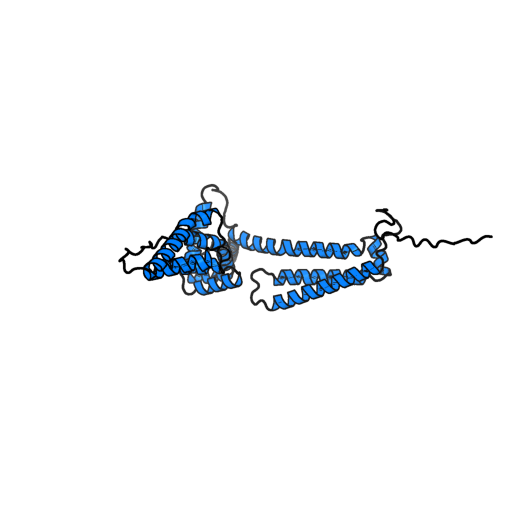N N . HIS A 1 129 ? 2.560 15.268 -4.427 1.00 64.88 129 HIS A N 1
ATOM 1032 C CA . HIS A 1 129 ? 2.740 16.190 -3.301 1.00 64.88 129 HIS A CA 1
ATOM 1033 C C . HIS A 1 129 ? 2.902 17.678 -3.695 1.00 64.88 129 HIS A C 1
ATOM 1035 O O . HIS A 1 129 ? 2.558 18.585 -2.938 1.00 64.88 129 HIS A O 1
ATOM 1041 N N . LYS A 1 130 ? 3.424 17.997 -4.886 1.00 63.66 130 LYS A N 1
ATOM 1042 C CA . LYS A 1 130 ? 3.484 19.392 -5.375 1.00 63.66 130 LYS A CA 1
ATOM 1043 C C . LYS A 1 130 ? 2.110 19.922 -5.782 1.00 63.66 130 LYS A C 1
ATOM 1045 O O . LYS A 1 130 ? 1.907 21.134 -5.743 1.00 63.66 130 LYS A O 1
ATOM 1050 N N . SER A 1 131 ? 1.178 19.039 -6.154 1.00 55.81 131 SER A N 1
ATOM 1051 C CA . SER A 1 131 ? -0.224 19.419 -6.369 1.00 55.81 131 SER A CA 1
ATOM 1052 C C . SER A 1 131 ? -0.860 19.933 -5.069 1.00 55.81 131 SER A C 1
ATOM 1054 O O . SER A 1 131 ? -1.632 20.889 -5.112 1.00 55.81 131 SER A O 1
ATOM 1056 N N . SER A 1 132 ? -0.470 19.380 -3.910 1.00 52.19 132 SER A N 1
ATOM 1057 C CA . SER A 1 132 ? -0.970 19.808 -2.599 1.00 52.19 132 SER A CA 1
ATOM 1058 C C . SER A 1 132 ? -0.207 21.003 -2.000 1.00 52.19 132 SER A C 1
ATOM 1060 O O . SER A 1 132 ? -0.837 21.872 -1.394 1.00 52.19 132 SER A O 1
ATOM 1062 N N . SER A 1 133 ? 1.115 21.130 -2.207 1.00 49.72 133 SER A N 1
ATOM 1063 C CA . SER A 1 133 ? 1.925 22.139 -1.490 1.00 49.72 133 SER A CA 1
ATOM 1064 C C . SER A 1 133 ? 2.041 23.526 -2.145 1.00 49.72 133 SER A C 1
ATOM 1066 O O . SER A 1 133 ? 2.324 24.507 -1.458 1.00 49.72 133 SER A O 1
ATOM 1068 N N . HIS A 1 134 ? 1.796 23.683 -3.452 1.00 49.31 134 HIS A N 1
ATOM 1069 C CA . HIS A 1 134 ? 1.992 24.982 -4.128 1.00 49.31 134 HIS A CA 1
ATOM 1070 C C . HIS A 1 134 ? 0.830 25.985 -4.001 1.00 49.31 134 HIS A C 1
ATOM 1072 O O . HIS A 1 134 ? 0.846 27.041 -4.637 1.00 49.31 134 HIS A O 1
ATOM 1078 N N . SER A 1 135 ? -0.135 25.715 -3.117 1.00 47.59 135 SER A N 1
ATOM 1079 C CA . SER A 1 135 ? -1.148 26.686 -2.687 1.00 47.59 135 SER A CA 1
ATOM 1080 C C . SER A 1 135 ? -0.870 27.268 -1.292 1.00 47.59 135 SER A C 1
ATOM 1082 O O . SER A 1 135 ? -1.797 27.658 -0.580 1.00 47.59 135 SER A O 1
ATOM 1084 N N . GLU A 1 136 ? 0.397 27.371 -0.901 1.00 47.75 136 GLU A N 1
ATOM 1085 C CA . GLU A 1 136 ? 0.828 28.229 0.199 1.00 47.75 136 GLU A CA 1
ATOM 1086 C C . GLU A 1 136 ? 1.785 29.286 -0.339 1.00 47.75 136 GLU A C 1
ATOM 1088 O O . GLU A 1 136 ? 2.994 29.097 -0.459 1.00 47.75 136 GLU A O 1
ATOM 1093 N N . ASN A 1 137 ? 1.219 30.448 -0.669 1.00 47.56 137 ASN A N 1
ATOM 1094 C CA . ASN A 1 137 ? 2.001 31.670 -0.639 1.00 47.56 137 ASN A CA 1
ATOM 1095 C C . ASN A 1 137 ? 2.477 31.861 0.804 1.00 47.56 137 ASN A C 1
ATOM 1097 O O . ASN A 1 137 ? 1.755 32.374 1.658 1.00 47.56 137 ASN A O 1
ATOM 1101 N N . ALA A 1 138 ? 3.713 31.432 1.024 1.00 49.47 138 ALA A N 1
ATOM 1102 C CA . ALA A 1 138 ? 4.635 31.923 2.021 1.00 49.47 138 ALA A CA 1
ATOM 1103 C C . ALA A 1 138 ? 4.383 33.405 2.335 1.00 49.47 138 ALA A C 1
ATOM 1105 O O . ALA A 1 138 ? 4.573 34.265 1.470 1.00 49.47 138 ALA A O 1
ATOM 1106 N N . LYS A 1 139 ? 3.980 33.680 3.583 1.00 46.28 139 LYS A N 1
ATOM 1107 C CA . LYS A 1 139 ? 4.506 34.819 4.356 1.00 46.28 139 LYS A CA 1
ATOM 1108 C C . LYS A 1 139 ? 4.243 34.807 5.868 1.00 46.28 139 LYS A C 1
ATOM 1110 O O . LYS A 1 139 ? 4.855 35.627 6.531 1.00 46.28 139 LYS A O 1
ATOM 1115 N N . ASN A 1 140 ? 3.484 33.866 6.445 1.00 47.28 140 ASN A N 1
ATOM 1116 C CA . ASN A 1 140 ? 3.290 33.797 7.909 1.00 47.28 140 ASN A CA 1
ATOM 1117 C C . ASN A 1 140 ? 3.615 32.393 8.462 1.00 47.28 140 ASN A C 1
ATOM 1119 O O . ASN A 1 140 ? 2.724 31.592 8.725 1.00 47.28 140 ASN A O 1
ATOM 1123 N N . ALA A 1 141 ? 4.906 32.077 8.590 1.00 55.12 141 ALA A N 1
ATOM 1124 C CA . ALA A 1 141 ? 5.426 30.708 8.691 1.00 55.12 141 ALA A CA 1
ATOM 1125 C C . ALA A 1 141 ? 5.464 30.053 10.092 1.00 55.12 141 ALA A C 1
ATOM 1127 O O . ALA A 1 141 ? 5.970 28.944 10.191 1.00 55.12 141 ALA A O 1
ATOM 1128 N N . ASN A 1 142 ? 4.926 30.652 11.163 1.00 55.00 142 ASN A N 1
ATOM 1129 C CA . ASN A 1 142 ? 5.100 30.085 12.519 1.00 55.00 142 ASN A CA 1
ATOM 1130 C C . ASN A 1 142 ? 3.802 29.685 13.252 1.00 55.00 142 ASN A C 1
ATOM 1132 O O . ASN A 1 142 ? 3.871 29.256 14.399 1.00 55.00 142 ASN A O 1
ATOM 1136 N N . SER A 1 143 ? 2.622 29.775 12.623 1.00 52.69 143 SER A N 1
ATOM 1137 C CA . SER A 1 143 ? 1.344 29.383 13.268 1.00 52.69 143 SER A CA 1
ATOM 1138 C C . SER A 1 143 ? 0.351 28.655 12.348 1.00 52.69 143 SER A C 1
ATOM 1140 O O . SER A 1 143 ? -0.822 28.541 12.686 1.00 52.69 143 SER A O 1
ATOM 1142 N N . ALA A 1 144 ? 0.788 28.175 11.177 1.00 55.09 144 ALA A N 1
ATOM 1143 C CA . ALA A 1 144 ? -0.102 27.599 10.159 1.00 55.09 144 ALA A CA 1
ATOM 1144 C C . ALA A 1 144 ? -0.111 26.057 10.090 1.00 55.09 144 ALA A C 1
ATOM 1146 O O . ALA A 1 144 ? -1.050 25.499 9.525 1.00 55.09 144 ALA A O 1
ATOM 1147 N N . ASN A 1 145 ? 0.872 25.362 10.680 1.00 54.94 145 ASN A N 1
ATOM 1148 C CA . ASN A 1 145 ? 0.964 23.898 10.565 1.00 54.94 145 ASN A CA 1
ATOM 1149 C C . ASN A 1 145 ? -0.179 23.153 11.279 1.00 54.94 145 ASN A C 1
ATOM 1151 O O . ASN A 1 145 ? -0.696 22.186 10.723 1.00 54.94 145 ASN A O 1
ATOM 1155 N N . ASP A 1 146 ? -0.648 23.634 12.435 1.00 58.97 146 ASP A N 1
ATOM 1156 C CA . ASP A 1 146 ? -1.738 22.965 13.169 1.00 58.97 146 ASP A CA 1
ATOM 1157 C C . ASP A 1 146 ? -3.094 23.075 12.450 1.00 58.97 146 ASP A C 1
ATOM 1159 O O . ASP A 1 146 ? -3.915 22.156 12.487 1.00 58.97 146 ASP A O 1
ATOM 1163 N N . ASN A 1 147 ? -3.327 24.172 11.722 1.00 60.53 147 ASN A N 1
ATOM 1164 C CA . ASN A 1 147 ? -4.597 24.389 11.026 1.00 60.53 147 ASN A CA 1
ATOM 1165 C C . ASN A 1 147 ? -4.739 23.520 9.768 1.00 60.53 147 ASN A C 1
ATOM 1167 O O . ASN A 1 147 ? -5.858 23.152 9.407 1.00 60.53 147 ASN A O 1
ATOM 1171 N N . MET A 1 148 ? -3.637 23.172 9.094 1.00 61.41 148 MET A N 1
ATOM 1172 C CA . MET A 1 148 ? -3.708 22.373 7.866 1.00 61.41 148 MET A CA 1
ATOM 1173 C C . MET A 1 148 ? -4.014 20.900 8.154 1.00 61.41 148 MET A C 1
ATOM 1175 O O . MET A 1 148 ? -4.849 20.308 7.469 1.00 61.41 148 MET A O 1
ATOM 1179 N N . GLN A 1 149 ? -3.416 20.330 9.204 1.00 65.88 149 GLN A N 1
ATOM 1180 C CA . GLN A 1 149 ? -3.696 18.949 9.602 1.00 65.88 149 GLN A CA 1
ATOM 1181 C C . GLN A 1 149 ? -5.140 18.786 10.101 1.00 65.88 149 GLN A C 1
ATOM 1183 O O . GLN A 1 149 ? -5.796 17.811 9.750 1.00 65.88 149 GLN A O 1
ATOM 1188 N N . SER A 1 150 ? -5.663 19.788 10.816 1.00 72.19 150 SER A N 1
ATOM 1189 C CA . SER A 1 150 ? -7.064 19.838 11.264 1.00 72.19 150 SER A CA 1
ATOM 1190 C C . SER A 1 150 ? -8.076 19.868 10.104 1.00 72.19 150 SER A C 1
ATOM 1192 O O . SER A 1 150 ? -9.148 19.269 10.183 1.00 72.19 150 SER A O 1
ATOM 1194 N N . SER A 1 151 ? -7.738 20.520 8.983 1.00 77.50 151 SER A N 1
ATOM 1195 C CA . SER A 1 151 ? -8.612 20.525 7.801 1.00 77.50 151 SER A CA 1
ATOM 1196 C C . SER A 1 151 ? -8.661 19.156 7.123 1.00 77.50 151 SER A C 1
ATOM 1198 O O . SER A 1 151 ? -9.740 18.703 6.750 1.00 77.50 151 SER A O 1
ATOM 1200 N N . ALA A 1 152 ? -7.512 18.488 6.978 1.00 77.44 152 ALA A N 1
ATOM 1201 C CA . ALA A 1 152 ? -7.447 17.177 6.337 1.00 77.44 152 ALA A CA 1
ATOM 1202 C C . ALA A 1 152 ? -8.185 16.106 7.156 1.00 77.44 152 ALA A C 1
ATOM 1204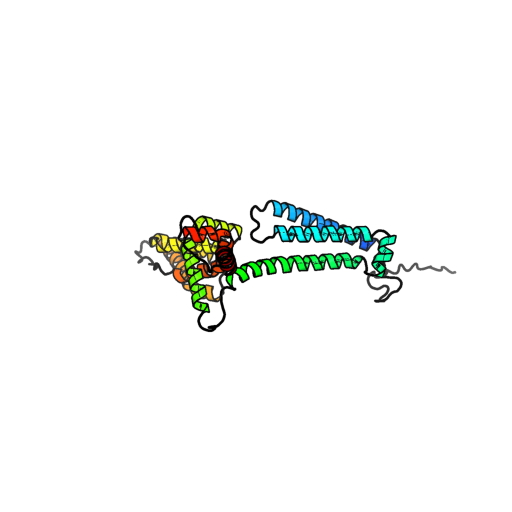 O O . ALA A 1 152 ? -8.934 15.313 6.592 1.00 77.44 152 ALA A O 1
ATOM 1205 N N . THR A 1 153 ? -8.042 16.106 8.485 1.00 84.56 153 THR A N 1
ATOM 1206 C CA . THR A 1 153 ? -8.758 15.155 9.356 1.00 84.56 153 THR A CA 1
ATOM 1207 C C . THR A 1 153 ? -10.273 15.355 9.317 1.00 84.56 153 THR A C 1
ATOM 1209 O O . THR A 1 153 ? -11.027 14.376 9.350 1.00 84.56 153 THR A O 1
ATOM 1212 N N . ASN A 1 154 ? -10.739 16.599 9.168 1.00 91.06 154 ASN A N 1
ATOM 1213 C CA . ASN A 1 154 ? -12.159 16.885 8.980 1.00 91.06 154 ASN A CA 1
ATOM 1214 C C . ASN A 1 154 ? -12.682 16.307 7.653 1.00 91.06 154 ASN A C 1
ATOM 1216 O O . ASN A 1 154 ? -13.692 15.604 7.643 1.00 91.06 154 ASN A O 1
ATOM 1220 N N . ASP A 1 155 ? -11.962 16.513 6.549 1.00 93.94 155 ASP A N 1
ATOM 1221 C CA . ASP A 1 155 ? -12.341 15.964 5.243 1.00 93.94 155 ASP A CA 1
ATOM 1222 C C . ASP A 1 155 ? -12.341 14.424 5.228 1.00 93.94 155 ASP A C 1
ATOM 1224 O O . ASP A 1 155 ? -13.250 13.793 4.678 1.00 93.94 155 ASP A O 1
ATOM 1228 N N . ILE A 1 156 ? -11.346 13.805 5.875 1.00 96.06 156 ILE A N 1
ATOM 1229 C CA . ILE A 1 156 ? -11.268 12.350 6.068 1.00 96.06 156 ILE A CA 1
ATOM 1230 C C . ILE A 1 156 ? -12.501 11.862 6.827 1.00 96.06 156 ILE A C 1
ATOM 1232 O O . ILE A 1 156 ? -13.167 10.920 6.397 1.00 96.06 156 ILE A O 1
ATOM 1236 N N . THR A 1 157 ? -12.858 12.543 7.916 1.00 95.88 157 THR A N 1
ATOM 1237 C CA . THR A 1 157 ? -14.056 12.237 8.704 1.00 95.88 157 THR A CA 1
ATOM 1238 C C . THR A 1 157 ? -15.331 12.352 7.866 1.00 95.88 157 THR A C 1
ATOM 1240 O O . THR A 1 157 ? -16.211 11.495 7.972 1.00 95.88 157 THR A O 1
ATOM 1243 N N . MET A 1 158 ? -15.438 13.361 6.994 1.00 96.12 158 MET A N 1
ATOM 1244 C CA . MET A 1 158 ? -16.566 13.489 6.064 1.00 96.12 158 MET A CA 1
ATOM 1245 C C . MET A 1 158 ? -16.628 12.312 5.084 1.00 96.12 158 MET A C 1
ATOM 1247 O O . MET A 1 158 ? -17.702 11.744 4.881 1.00 96.12 158 MET A O 1
ATOM 1251 N N . CYS A 1 159 ? -15.488 11.897 4.522 1.00 96.81 159 CYS A N 1
ATOM 1252 C CA . CYS A 1 159 ? -15.416 10.745 3.621 1.00 96.81 159 CYS A CA 1
ATOM 1253 C C . CYS A 1 159 ? -15.815 9.439 4.319 1.00 96.81 159 CYS A C 1
ATOM 1255 O O . CYS A 1 159 ? -16.554 8.639 3.745 1.00 96.81 159 CYS A O 1
ATOM 1257 N N . LEU A 1 160 ? -15.357 9.239 5.559 1.00 97.25 160 LEU A N 1
ATOM 1258 C CA . LEU A 1 160 ? -15.631 8.037 6.347 1.00 97.25 160 LEU A CA 1
ATOM 1259 C C . LEU A 1 160 ? -17.093 7.946 6.801 1.00 97.25 160 LEU A C 1
ATOM 1261 O O . LEU A 1 160 ? -17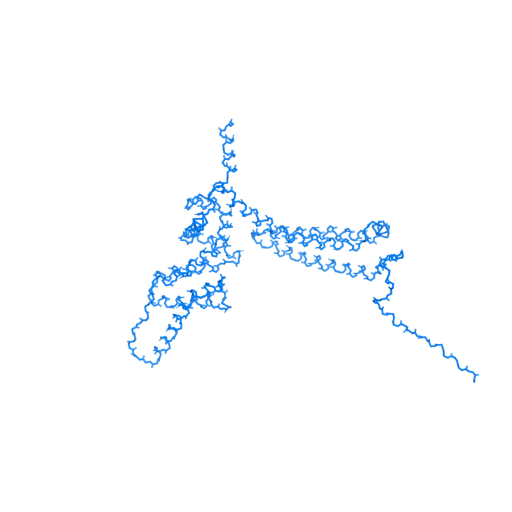.639 6.849 6.884 1.00 97.25 160 LEU A O 1
ATOM 1265 N N . LYS A 1 161 ? -17.745 9.083 7.068 1.00 96.69 161 LYS A N 1
ATOM 1266 C CA . LYS A 1 161 ? -19.154 9.125 7.495 1.00 96.69 161 LYS A CA 1
ATOM 1267 C C . LYS A 1 161 ? -20.148 9.102 6.335 1.00 96.69 161 LYS A C 1
ATOM 1269 O O . LYS A 1 161 ? -21.315 8.774 6.547 1.00 96.69 161 LYS A O 1
ATOM 1274 N N . HIS A 1 162 ? -19.729 9.451 5.119 1.00 97.56 162 HIS A N 1
ATOM 1275 C CA . HIS A 1 162 ? -20.639 9.531 3.981 1.00 97.56 162 HIS A CA 1
ATOM 1276 C C . HIS A 1 162 ? -20.909 8.145 3.358 1.00 97.56 162 HIS A C 1
ATOM 1278 O O . HIS A 1 162 ? -19.978 7.504 2.865 1.00 97.56 162 HIS A O 1
ATOM 1284 N N . PRO A 1 163 ? -22.175 7.691 3.266 1.00 96.88 163 PRO A N 1
ATOM 1285 C CA . PRO A 1 163 ? -22.514 6.305 2.921 1.00 96.88 163 PRO A CA 1
ATOM 1286 C C . PRO A 1 163 ? -22.128 5.897 1.493 1.00 96.88 163 PRO A C 1
ATOM 1288 O O . PRO A 1 163 ? -21.801 4.739 1.258 1.00 96.88 163 PRO A O 1
ATOM 1291 N N . GLU A 1 164 ? -22.138 6.830 0.535 1.00 97.38 164 GLU A N 1
ATOM 1292 C CA . GLU A 1 164 ? -21.733 6.539 -0.852 1.00 97.38 164 GLU A CA 1
ATOM 1293 C C . GLU A 1 164 ? -20.212 6.609 -1.062 1.00 97.38 164 GLU A C 1
ATOM 1295 O O . GLU A 1 164 ? -19.678 5.938 -1.943 1.00 97.38 164 GLU A O 1
ATOM 1300 N N . ILE A 1 165 ? -19.503 7.422 -0.266 1.00 97.69 165 ILE A N 1
ATOM 1301 C CA . ILE A 1 165 ? -18.063 7.671 -0.447 1.00 97.69 165 ILE A CA 1
ATOM 1302 C C . ILE A 1 165 ? -17.249 6.664 0.359 1.00 97.69 165 ILE A C 1
ATOM 1304 O O . ILE A 1 165 ? -16.245 6.170 -0.145 1.00 97.69 165 ILE A O 1
ATOM 1308 N N . TYR A 1 166 ? -17.716 6.281 1.548 1.00 97.81 166 TYR A N 1
ATOM 1309 C CA . TYR A 1 166 ? -17.094 5.256 2.379 1.00 97.81 166 TYR A CA 1
ATOM 1310 C C . TYR A 1 166 ? -16.734 3.965 1.615 1.00 97.81 166 TYR A C 1
ATOM 1312 O O . TYR A 1 166 ? -15.564 3.589 1.644 1.00 97.81 166 TYR A O 1
ATOM 1320 N N . PRO A 1 167 ? -17.644 3.289 0.876 1.00 98.00 167 PRO A N 1
ATOM 1321 C CA . PRO A 1 167 ? -17.290 2.063 0.157 1.00 98.00 167 PRO A CA 1
ATOM 1322 C C . PRO A 1 167 ? -16.277 2.309 -0.969 1.00 98.00 167 PRO A C 1
ATOM 1324 O O . PRO A 1 167 ? -15.467 1.432 -1.270 1.00 98.00 167 PRO A O 1
ATOM 1327 N N . LEU A 1 168 ? -16.280 3.497 -1.583 1.00 97.25 168 LEU A N 1
ATOM 1328 C CA . LEU A 1 168 ? -15.275 3.876 -2.578 1.00 97.25 168 LEU A CA 1
ATOM 1329 C C . LEU A 1 168 ? -13.908 4.093 -1.929 1.00 97.25 168 LEU A C 1
ATOM 1331 O O . LEU A 1 168 ? -12.908 3.624 -2.472 1.00 97.25 168 LEU A O 1
ATOM 1335 N N . PHE A 1 169 ? -13.874 4.761 -0.774 1.00 97.44 169 PHE A N 1
ATOM 1336 C CA . PHE A 1 169 ? -12.651 5.025 -0.027 1.00 97.44 169 PHE A CA 1
ATOM 1337 C C . PHE A 1 169 ? -12.064 3.737 0.555 1.00 97.44 169 PHE A C 1
ATOM 1339 O O . PHE A 1 169 ? -10.879 3.473 0.377 1.00 97.44 169 PHE A O 1
ATOM 1346 N N . LEU A 1 170 ? -12.904 2.864 1.115 1.00 97.56 170 LEU A N 1
ATOM 1347 C CA . LEU A 1 170 ? -12.509 1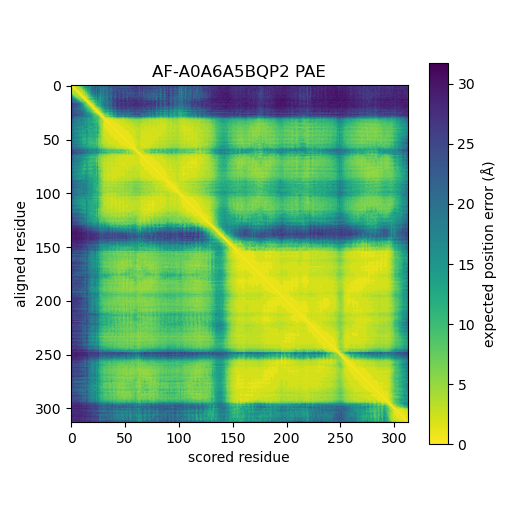.528 1.556 1.00 97.56 170 LEU A CA 1
ATOM 1348 C C . LEU A 1 170 ? -11.953 0.700 0.39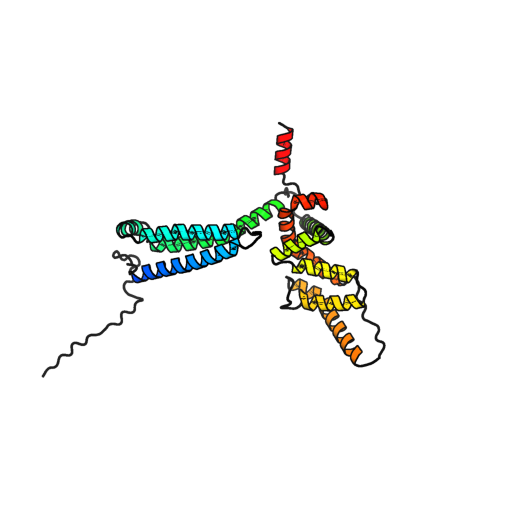3 1.00 97.56 170 LEU A C 1
ATOM 1350 O O . LEU A 1 170 ? -10.844 0.184 0.478 1.00 97.56 170 LEU A O 1
ATOM 1354 N N . SER A 1 171 ? -12.663 0.650 -0.738 1.00 96.06 171 SER A N 1
ATOM 1355 C CA . SER A 1 171 ? -12.189 -0.060 -1.933 1.00 96.06 171 SER A CA 1
ATOM 1356 C C . SER A 1 171 ? -10.905 0.544 -2.517 1.00 96.06 171 SER A C 1
ATOM 1358 O O . SER A 1 171 ? -10.161 -0.123 -3.239 1.00 96.06 171 SER A O 1
ATOM 1360 N N . PHE A 1 172 ? -10.637 1.824 -2.260 1.00 94.62 172 PHE A N 1
ATOM 1361 C CA . PHE A 1 172 ? -9.366 2.456 -2.593 1.00 94.62 172 PHE A CA 1
ATOM 1362 C C . PHE A 1 172 ? -8.253 2.034 -1.620 1.00 94.62 172 PHE A C 1
ATOM 1364 O O . PHE A 1 172 ? -7.174 1.670 -2.086 1.00 94.62 172 PHE A O 1
ATOM 1371 N N . GLY A 1 173 ? -8.525 1.999 -0.312 1.00 95.56 173 GLY A N 1
ATOM 1372 C CA . GLY A 1 173 ? -7.613 1.495 0.722 1.00 95.56 173 GLY A CA 1
ATOM 1373 C C . GLY A 1 173 ? -7.225 0.030 0.527 1.00 95.56 173 GLY A C 1
ATOM 1374 O O . GLY A 1 173 ? -6.041 -0.289 0.528 1.00 95.56 173 GLY A O 1
ATOM 1375 N N . GLU A 1 174 ? -8.187 -0.843 0.220 1.00 94.44 174 GLU A N 1
ATOM 1376 C CA . GLU A 1 174 ? -7.939 -2.257 -0.110 1.00 94.44 174 GLU A CA 1
ATOM 1377 C C . GLU A 1 174 ? -6.990 -2.413 -1.304 1.00 94.44 174 GLU A C 1
ATOM 1379 O O . GLU A 1 174 ? -6.065 -3.220 -1.275 1.00 94.44 174 GLU A O 1
ATOM 1384 N N . ARG A 1 175 ? -7.175 -1.607 -2.359 1.00 87.00 175 ARG A N 1
ATOM 1385 C CA . ARG A 1 175 ? -6.279 -1.622 -3.532 1.00 87.00 175 ARG A CA 1
ATOM 1386 C C . ARG A 1 175 ? -4.913 -1.008 -3.262 1.00 87.00 175 ARG A C 1
ATOM 1388 O O . ARG A 1 175 ? -3.988 -1.247 -4.032 1.00 87.00 175 ARG A O 1
ATOM 1395 N N . SER A 1 176 ? -4.818 -0.200 -2.216 1.00 88.44 176 SER A N 1
ATOM 1396 C CA . SER A 1 176 ? -3.578 0.426 -1.770 1.00 88.44 176 SER A CA 1
ATOM 1397 C C . SER A 1 176 ? -2.894 -0.389 -0.671 1.00 88.44 176 SER A C 1
ATOM 1399 O O . SER A 1 176 ? -1.877 0.062 -0.160 1.00 88.44 176 SER A O 1
ATOM 1401 N N . TYR A 1 177 ? -3.430 -1.573 -0.332 1.00 91.69 177 TYR A N 1
ATOM 1402 C CA . TYR A 1 177 ? -2.958 -2.440 0.752 1.00 91.69 177 TYR A CA 1
ATOM 1403 C C . TYR A 1 177 ? -2.881 -1.739 2.118 1.00 91.69 177 TYR A C 1
ATOM 1405 O O . TYR A 1 177 ? -2.032 -2.085 2.928 1.00 91.69 177 TYR A O 1
ATOM 1413 N N . ALA A 1 178 ? -3.768 -0.765 2.349 1.00 95.88 178 ALA A N 1
ATOM 1414 C CA . ALA A 1 178 ? -3.889 -0.031 3.609 1.00 95.88 178 ALA A CA 1
ATOM 1415 C C . ALA A 1 178 ? -5.366 0.148 4.058 1.00 95.88 178 ALA A C 1
ATOM 1417 O O . ALA A 1 178 ? -5.824 1.281 4.239 1.00 95.88 178 ALA A O 1
ATOM 1418 N N . PRO A 1 179 ? -6.200 -0.916 4.132 1.00 97.56 179 PRO A N 1
ATOM 1419 C CA . PRO A 1 179 ? -7.588 -0.800 4.594 1.00 97.56 179 PRO A CA 1
ATOM 1420 C C . PRO A 1 179 ? -7.733 -0.734 6.126 1.00 97.56 179 PRO A C 1
ATOM 1422 O O . PRO A 1 179 ? -8.815 -0.413 6.620 1.00 97.56 179 PRO A O 1
ATOM 1425 N N . GLU A 1 180 ? -6.691 -1.077 6.882 1.00 98.06 180 GLU A N 1
ATOM 1426 C CA . GLU A 1 180 ? -6.729 -1.303 8.327 1.00 98.06 180 GLU A CA 1
ATOM 1427 C C . GLU A 1 180 ? -7.211 -0.084 9.118 1.00 98.06 180 GLU A C 1
ATOM 1429 O O . GLU A 1 180 ? -8.111 -0.234 9.945 1.00 98.06 180 GLU A O 1
ATOM 1434 N N . ASP A 1 181 ? -6.715 1.122 8.826 1.00 98.06 181 ASP A N 1
ATOM 1435 C CA . ASP A 1 181 ? -7.138 2.340 9.525 1.00 98.06 181 ASP A CA 1
ATOM 1436 C C . ASP A 1 181 ? -8.609 2.697 9.214 1.00 98.06 181 ASP A C 1
ATOM 1438 O O . ASP A 1 181 ? -9.343 3.135 10.102 1.00 98.06 181 ASP A O 1
ATOM 1442 N N . ILE A 1 182 ? -9.087 2.444 7.983 1.00 98.31 182 ILE A N 1
ATOM 1443 C CA . ILE A 1 182 ? -10.495 2.667 7.584 1.00 98.31 182 ILE A CA 1
ATOM 1444 C C . ILE A 1 182 ? -11.421 1.713 8.348 1.00 98.31 182 ILE A C 1
ATOM 1446 O O . ILE A 1 182 ? -12.452 2.120 8.896 1.00 98.31 182 ILE A O 1
ATOM 1450 N N . LEU A 1 183 ? -11.059 0.428 8.388 1.00 98.31 183 LEU A N 1
ATOM 1451 C CA . LEU A 1 183 ? -11.836 -0.604 9.072 1.00 98.31 183 LEU A CA 1
ATOM 1452 C C . LEU A 1 183 ? -11.817 -0.406 10.593 1.00 98.31 183 LEU A C 1
ATOM 1454 O O . LEU A 1 183 ? -12.856 -0.563 11.243 1.00 98.31 183 LEU A O 1
ATOM 1458 N N . CYS A 1 184 ? -10.670 -0.009 11.152 1.00 98.44 184 CYS A N 1
ATOM 1459 C CA . CYS A 1 184 ? -10.538 0.324 12.564 1.00 98.44 184 CYS A CA 1
ATOM 1460 C C . CYS A 1 184 ? -11.435 1.509 12.938 1.00 98.44 184 CYS A C 1
ATOM 1462 O O . CYS A 1 184 ? -12.210 1.408 13.890 1.00 98.44 184 CYS A O 1
ATOM 1464 N N . TYR A 1 185 ? -11.419 2.586 12.145 1.00 98.00 185 TYR A N 1
ATOM 1465 C CA . TYR A 1 185 ? -12.284 3.747 12.356 1.00 98.00 185 TYR A CA 1
ATOM 1466 C C . TYR A 1 185 ? -13.766 3.361 12.420 1.00 98.00 185 TYR A C 1
ATOM 1468 O O . TYR A 1 185 ? -14.474 3.725 13.360 1.00 98.00 185 TYR A O 1
ATOM 1476 N N . ASN A 1 186 ? -14.239 2.570 11.453 1.00 98.06 186 ASN A N 1
ATOM 1477 C CA . ASN A 1 186 ? -15.624 2.100 11.430 1.00 98.06 186 ASN A CA 1
ATOM 1478 C C . ASN A 1 186 ? -15.963 1.258 12.676 1.00 98.06 186 ASN A C 1
ATOM 1480 O O . ASN A 1 186 ? -17.049 1.381 13.243 1.00 98.06 186 ASN A O 1
ATOM 1484 N N . LEU A 1 187 ? -15.027 0.428 13.150 1.00 98.25 187 LEU A N 1
ATOM 1485 C CA . LEU A 1 187 ? -15.209 -0.347 14.377 1.00 98.25 187 LEU A CA 1
ATOM 1486 C C . LEU A 1 187 ? -15.292 0.552 15.627 1.00 98.25 187 LEU A C 1
ATOM 1488 O O . LEU A 1 187 ? -16.091 0.277 16.528 1.00 98.25 187 LEU A O 1
ATOM 1492 N N . VAL A 1 188 ? -14.526 1.647 15.673 1.00 98.19 188 VAL A N 1
ATOM 1493 C CA . VAL A 1 188 ? -14.613 2.660 16.739 1.00 98.19 188 VAL A CA 1
ATOM 1494 C C . VAL A 1 188 ? -15.957 3.399 16.703 1.00 98.19 188 VAL A C 1
ATOM 1496 O O . VAL A 1 188 ? -16.595 3.572 17.744 1.00 98.19 188 VAL A O 1
ATOM 1499 N N . GLU A 1 189 ? -16.460 3.766 15.525 1.00 97.50 189 GLU A N 1
ATOM 1500 C CA . GLU A 1 189 ? -17.794 4.371 15.386 1.00 97.50 189 GLU A CA 1
ATOM 1501 C C . GLU A 1 189 ? -18.913 3.401 15.819 1.00 97.50 189 GLU A C 1
ATOM 1503 O O . GLU A 1 189 ? -19.857 3.783 16.522 1.00 97.50 189 GLU A O 1
ATOM 1508 N N . GLN A 1 190 ? -18.786 2.108 15.504 1.00 97.94 190 GLN A N 1
ATOM 1509 C CA . GLN A 1 190 ? -19.699 1.079 16.013 1.00 97.94 190 GLN A CA 1
ATOM 1510 C C . GLN A 1 190 ? -19.628 0.947 17.538 1.00 97.94 190 GLN A C 1
ATOM 1512 O O . GLN A 1 190 ? -20.663 0.766 18.186 1.00 97.94 190 GLN A O 1
ATOM 1517 N N . PHE A 1 191 ? -18.439 1.064 18.138 1.00 98.25 191 PHE A N 1
ATOM 1518 C CA . PHE A 1 191 ? -18.265 1.053 19.592 1.00 98.25 191 PHE A CA 1
ATOM 1519 C C . PHE A 1 191 ? -19.029 2.201 20.264 1.00 98.25 191 PHE A C 1
ATOM 1521 O O . PHE A 1 191 ? -19.754 1.971 21.242 1.00 98.25 191 PHE A O 1
ATOM 1528 N N . LYS A 1 192 ? -18.931 3.418 19.716 1.00 97.88 192 LYS A N 1
ATOM 1529 C CA . LYS A 1 192 ? -19.617 4.609 20.241 1.00 97.88 192 LYS A CA 1
ATOM 1530 C C . LYS A 1 192 ? -21.130 4.404 20.307 1.00 97.88 192 LYS A C 1
ATOM 1532 O O . LYS A 1 192 ? -21.738 4.668 21.347 1.00 97.88 192 LYS A O 1
ATOM 1537 N N . ASN A 1 193 ? -21.703 3.815 19.260 1.00 97.44 193 ASN A N 1
ATOM 1538 C CA . ASN A 1 193 ? -23.143 3.580 19.122 1.00 97.44 193 ASN A CA 1
ATOM 1539 C C . ASN A 1 193 ? -23.645 2.270 19.767 1.00 97.44 193 ASN A C 1
ATOM 1541 O O . ASN A 1 193 ? -24.846 2.003 19.790 1.00 97.44 193 ASN A O 1
ATOM 1545 N N . SER A 1 194 ? -22.749 1.437 20.302 1.00 97.69 194 SER A N 1
ATOM 1546 C CA . SER A 1 194 ? -23.087 0.122 20.858 1.00 97.69 194 SER A CA 1
ATOM 1547 C C . SER A 1 194 ? -23.478 0.151 22.338 1.00 97.69 194 SER A C 1
ATOM 1549 O O . SER A 1 194 ? -23.023 0.985 23.119 1.00 97.69 194 SER A O 1
ATOM 1551 N N . SER A 1 195 ? -24.260 -0.849 22.759 1.00 97.62 195 SER A N 1
ATOM 1552 C CA . SER A 1 195 ? -24.541 -1.120 24.175 1.00 97.62 195 SER A CA 1
ATOM 1553 C C . SER A 1 195 ? -23.285 -1.574 24.934 1.00 97.62 195 SER A C 1
ATOM 1555 O O . SER A 1 195 ? -22.354 -2.119 24.340 1.00 97.62 195 SER A O 1
ATOM 1557 N N . GLN A 1 196 ? -23.273 -1.439 26.266 1.00 96.00 196 GLN A N 1
ATOM 1558 C CA . GLN A 1 196 ? -22.128 -1.822 27.115 1.00 96.00 196 GLN A CA 1
ATOM 1559 C C . GLN A 1 196 ? -21.649 -3.267 26.887 1.00 96.00 196 GLN A C 1
ATOM 1561 O O . GLN A 1 196 ? -20.450 -3.534 26.827 1.00 96.00 196 GLN A O 1
ATOM 1566 N N . ARG A 1 197 ? -22.575 -4.216 26.688 1.00 95.44 197 ARG A N 1
ATOM 1567 C CA . ARG A 1 197 ? -22.229 -5.618 26.398 1.00 95.44 197 ARG A CA 1
ATOM 1568 C C . ARG A 1 197 ? -21.480 -5.764 25.071 1.00 95.44 197 ARG A C 1
ATOM 1570 O O . ARG A 1 197 ? -20.535 -6.544 24.992 1.00 95.44 197 ARG A O 1
ATOM 1577 N N . ASN A 1 198 ? -21.901 -5.033 24.041 1.00 97.25 198 ASN A N 1
ATOM 1578 C CA . ASN A 1 198 ? -21.268 -5.076 22.725 1.00 97.25 198 ASN A CA 1
ATOM 1579 C C . ASN A 1 198 ? -19.947 -4.303 22.711 1.00 97.25 198 ASN A C 1
ATOM 1581 O O . ASN A 1 198 ? -18.986 -4.784 22.121 1.00 97.25 198 ASN A O 1
ATOM 1585 N N . ARG A 1 199 ? -19.850 -3.187 23.445 1.00 97.94 199 ARG A N 1
ATOM 1586 C CA . ARG A 1 199 ? -18.598 -2.440 23.639 1.00 97.94 199 ARG A CA 1
ATOM 1587 C C . ARG A 1 199 ? -17.469 -3.327 24.154 1.00 97.94 199 ARG A C 1
ATOM 1589 O O . ARG A 1 199 ? -16.384 -3.302 23.586 1.00 97.94 199 ARG A O 1
ATOM 1596 N N . LYS A 1 200 ? -17.739 -4.181 25.149 1.00 97.25 200 LYS A N 1
ATOM 1597 C CA . LYS A 1 200 ? -16.754 -5.159 25.654 1.00 97.25 200 LYS A CA 1
ATOM 1598 C C . LYS A 1 200 ? -16.244 -6.095 24.554 1.00 97.25 200 LYS A C 1
ATOM 1600 O O . LYS A 1 200 ? -15.042 -6.304 24.436 1.00 97.25 200 LYS A O 1
ATOM 1605 N N . LYS A 1 201 ? -17.150 -6.628 23.723 1.00 97.62 201 LYS A N 1
ATOM 1606 C CA . LYS A 1 201 ? -16.780 -7.498 22.592 1.00 97.62 201 LYS A CA 1
ATOM 1607 C C . LYS A 1 201 ? -15.941 -6.754 21.554 1.00 97.62 201 LYS A C 1
ATOM 1609 O O . LYS A 1 201 ? -14.966 -7.313 21.057 1.00 97.62 201 LYS A O 1
ATOM 1614 N N . ILE A 1 202 ? -16.310 -5.510 21.248 1.00 98.31 202 ILE A N 1
ATOM 1615 C CA . ILE A 1 202 ? -15.587 -4.679 20.285 1.00 98.31 202 ILE A CA 1
ATOM 1616 C C . ILE A 1 202 ? -14.177 -4.379 20.794 1.00 98.31 202 ILE A C 1
ATOM 1618 O O . ILE A 1 202 ? -13.243 -4.555 20.029 1.00 98.31 202 ILE A O 1
ATOM 1622 N N . VAL A 1 203 ? -13.994 -4.032 22.074 1.00 98.25 203 VAL A N 1
ATOM 1623 C CA . VAL A 1 203 ? -12.654 -3.807 22.656 1.00 98.25 203 VAL A CA 1
ATOM 1624 C C . VAL A 1 203 ? -11.765 -5.042 22.503 1.00 98.25 203 VAL A C 1
ATOM 1626 O O . VAL A 1 203 ? -10.642 -4.922 22.027 1.00 98.25 203 VAL A O 1
ATOM 1629 N N . CYS A 1 204 ? -12.267 -6.239 22.832 1.00 98.00 204 CYS A N 1
ATOM 1630 C CA . CYS A 1 204 ? -11.496 -7.470 22.630 1.00 98.00 204 CYS A CA 1
ATOM 1631 C C . CYS A 1 204 ? -11.145 -7.692 21.151 1.00 98.00 204 CYS A C 1
ATOM 1633 O O . CYS A 1 204 ? -9.986 -7.942 20.833 1.00 98.00 204 CYS A O 1
ATOM 1635 N N . THR A 1 205 ? -12.128 -7.536 20.258 1.00 98.38 205 THR A N 1
ATOM 1636 C CA . THR A 1 205 ? -11.934 -7.679 18.804 1.00 98.38 205 THR A CA 1
ATOM 1637 C C . THR A 1 205 ? -10.893 -6.691 18.290 1.00 98.38 205 THR A C 1
ATOM 1639 O O . THR A 1 205 ? -10.037 -7.054 17.489 1.00 98.38 205 THR A O 1
ATOM 1642 N N . LEU A 1 206 ? -10.942 -5.452 18.773 1.00 98.31 206 LEU A N 1
ATOM 1643 C CA . LEU A 1 206 ? -10.059 -4.379 18.359 1.00 98.31 206 LEU A CA 1
ATOM 1644 C C . LEU A 1 206 ? -8.613 -4.681 18.759 1.00 98.31 206 LEU A C 1
ATOM 1646 O O . LEU A 1 206 ? -7.714 -4.608 17.923 1.00 98.31 206 LEU A O 1
ATOM 1650 N N . CYS A 1 207 ? -8.394 -5.104 20.004 1.00 98.00 207 CYS A N 1
ATOM 1651 C CA . CYS A 1 207 ? -7.070 -5.510 20.456 1.00 98.00 207 CYS A CA 1
ATOM 1652 C C . CYS A 1 207 ? -6.517 -6.687 19.646 1.00 98.00 207 CYS A C 1
ATOM 1654 O O . CYS A 1 207 ? -5.358 -6.656 19.243 1.00 98.00 207 CYS A O 1
ATOM 1656 N N . ASP A 1 208 ? -7.337 -7.709 19.397 1.00 98.19 208 ASP A N 1
ATOM 1657 C CA . ASP A 1 208 ? -6.897 -8.939 18.733 1.00 98.19 208 ASP A CA 1
ATOM 1658 C C . ASP A 1 208 ? -6.687 -8.768 17.221 1.00 98.19 208 ASP A C 1
ATOM 1660 O O . ASP A 1 208 ? -5.842 -9.445 16.642 1.00 98.19 208 ASP A O 1
ATOM 1664 N N . THR A 1 209 ? -7.423 -7.850 16.589 1.00 98.38 209 THR A N 1
ATOM 1665 C CA . THR A 1 209 ? -7.400 -7.650 15.130 1.00 98.38 209 THR A CA 1
ATOM 1666 C C . THR A 1 209 ? -6.446 -6.536 14.695 1.00 98.38 209 THR A C 1
ATOM 1668 O O . THR A 1 209 ? -5.850 -6.659 13.627 1.00 98.38 209 THR A O 1
ATOM 1671 N N . TYR A 1 210 ? -6.276 -5.487 15.515 1.00 98.31 210 TYR A N 1
ATOM 1672 C CA . TYR A 1 210 ? -5.584 -4.251 15.117 1.00 98.31 210 TYR A CA 1
ATOM 1673 C C . TYR A 1 210 ? -4.394 -3.859 16.000 1.00 98.31 210 TYR A C 1
ATOM 1675 O O . TYR A 1 210 ? -3.427 -3.300 15.491 1.00 98.31 210 TYR A O 1
ATOM 1683 N N . LEU A 1 211 ? -4.450 -4.092 17.319 1.00 97.75 211 LEU A N 1
ATOM 1684 C CA . LEU A 1 211 ? -3.452 -3.517 18.241 1.00 97.75 211 LEU A CA 1
ATOM 1685 C C . LEU A 1 211 ? -2.341 -4.482 18.657 1.00 9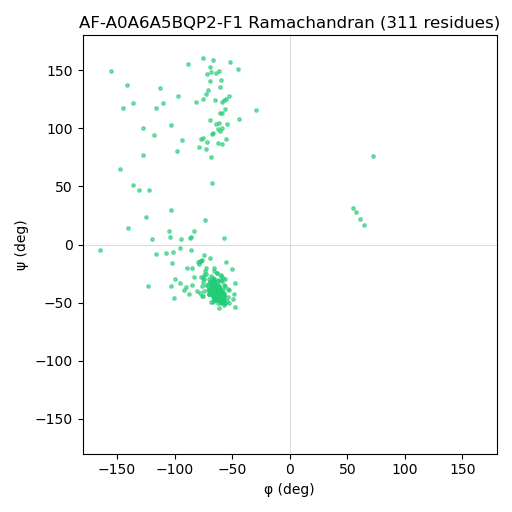7.75 211 LEU A C 1
ATOM 1687 O O . LEU A 1 211 ? -1.241 -4.042 18.987 1.00 97.75 211 LEU A O 1
ATOM 1691 N N . LYS A 1 212 ? -2.614 -5.789 18.703 1.00 96.31 212 LYS A N 1
ATOM 1692 C CA . LYS A 1 212 ? -1.603 -6.779 19.084 1.00 96.31 212 LYS A CA 1
ATOM 1693 C C . LYS A 1 212 ? -0.509 -6.890 18.024 1.00 96.31 212 LYS A C 1
ATOM 1695 O O . LYS A 1 212 ? -0.747 -6.749 16.827 1.00 96.31 212 LYS A O 1
ATOM 1700 N N . HIS A 1 213 ? 0.701 -7.196 18.479 1.00 95.38 213 HIS A N 1
ATOM 1701 C CA . HIS A 1 213 ? 1.794 -7.532 17.576 1.00 95.38 213 HIS A CA 1
ATOM 1702 C C . HIS A 1 213 ? 1.427 -8.771 16.748 1.00 95.38 213 HIS A C 1
ATOM 1704 O O . HIS A 1 213 ? 0.906 -9.739 17.306 1.00 95.38 213 HIS A O 1
ATOM 1710 N N . ALA A 1 214 ? 1.694 -8.724 15.439 1.00 95.19 214 ALA A N 1
ATOM 1711 C CA . ALA A 1 214 ? 1.297 -9.753 14.476 1.00 95.19 214 ALA A CA 1
ATOM 1712 C C . ALA A 1 214 ? -0.227 -9.965 14.358 1.00 95.19 214 ALA A C 1
ATOM 1714 O O . ALA A 1 214 ? -0.681 -11.024 13.920 1.00 95.19 214 ALA A O 1
ATOM 1715 N N . ALA A 1 215 ? -1.029 -8.966 14.741 1.00 96.75 215 ALA A N 1
ATOM 1716 C CA . ALA A 1 215 ? -2.451 -8.966 14.434 1.00 96.75 215 ALA A CA 1
ATOM 1717 C C . ALA A 1 215 ? -2.671 -8.908 12.906 1.00 96.75 215 ALA A C 1
ATOM 1719 O O . ALA A 1 215 ? -1.872 -8.303 12.189 1.00 96.75 215 ALA A O 1
ATOM 1720 N N . PRO A 1 216 ? -3.746 -9.523 12.381 1.00 97.00 216 PRO A N 1
ATOM 1721 C CA . PRO A 1 216 ? -3.959 -9.647 10.938 1.00 97.00 216 PRO A CA 1
ATOM 1722 C C . PRO A 1 216 ? -4.102 -8.300 10.217 1.00 97.00 216 PRO A C 1
ATOM 1724 O O . PRO A 1 216 ? -3.729 -8.201 9.054 1.00 97.00 216 PRO A O 1
ATOM 1727 N N . LEU A 1 217 ? -4.635 -7.279 10.896 1.00 97.25 217 LEU A N 1
ATOM 1728 C CA . LEU A 1 217 ? -4.757 -5.906 10.402 1.00 97.25 217 LEU A CA 1
ATOM 1729 C C . LEU A 1 217 ? -4.039 -4.952 11.364 1.00 97.25 217 LEU A C 1
ATOM 1731 O O . LEU A 1 217 ? -4.610 -3.957 11.810 1.00 97.25 217 LEU A O 1
ATOM 1735 N N . GLN A 1 218 ? -2.812 -5.313 11.757 1.00 97.38 218 GLN A N 1
ATOM 1736 C CA . GLN A 1 218 ? -2.019 -4.532 12.700 1.00 97.38 218 GLN A CA 1
ATOM 1737 C C . GLN A 1 218 ? -1.856 -3.085 12.213 1.00 97.38 218 GLN A C 1
ATOM 1739 O O . GLN A 1 218 ? -1.353 -2.849 11.118 1.00 97.38 218 GLN A O 1
ATOM 1744 N N . LEU A 1 219 ? -2.239 -2.120 13.051 1.00 97.19 219 LEU A N 1
ATOM 1745 C CA . LEU A 1 219 ? -2.095 -0.699 12.735 1.00 97.19 219 LEU A CA 1
ATOM 1746 C C . LEU A 1 219 ? -0.630 -0.261 12.778 1.00 97.19 219 LEU A C 1
ATOM 1748 O O . LEU A 1 219 ? 0.152 -0.705 13.626 1.00 97.19 219 LEU A O 1
ATOM 1752 N N . ASN A 1 220 ? -0.286 0.691 11.913 1.00 95.94 220 ASN A N 1
ATOM 1753 C CA . ASN A 1 220 ? 1.004 1.364 11.944 1.00 95.94 220 ASN A CA 1
ATOM 1754 C C . ASN A 1 220 ? 1.040 2.382 13.098 1.00 95.94 220 ASN A C 1
ATOM 1756 O O . ASN A 1 220 ? 0.600 3.525 12.961 1.00 95.94 220 ASN A O 1
ATOM 1760 N N . LEU A 1 221 ? 1.515 1.940 14.264 1.00 95.56 221 LEU A N 1
ATOM 1761 C CA . LEU A 1 221 ? 1.564 2.728 15.496 1.00 95.56 221 LEU A CA 1
ATOM 1762 C C . LEU A 1 221 ? 3.013 3.019 15.890 1.00 95.56 221 LEU A C 1
ATOM 1764 O O . LEU A 1 221 ? 3.853 2.119 15.910 1.00 95.56 221 LEU A O 1
ATOM 1768 N N . SER A 1 222 ? 3.302 4.267 16.264 1.00 94.50 222 SER A N 1
ATOM 1769 C CA . SER A 1 222 ? 4.591 4.605 16.875 1.00 94.50 222 SER A CA 1
ATOM 1770 C C . SER A 1 222 ? 4.648 4.122 18.330 1.00 94.50 222 SER A C 1
ATOM 1772 O O . SER A 1 222 ? 3.615 3.942 18.974 1.00 94.50 222 SER A O 1
ATOM 1774 N N . ASN A 1 223 ? 5.848 3.981 18.903 1.00 93.50 223 ASN A N 1
ATOM 1775 C CA . ASN A 1 223 ? 5.999 3.589 20.315 1.00 93.50 223 ASN A CA 1
ATOM 1776 C C . ASN A 1 223 ? 5.248 4.535 21.273 1.00 93.50 223 ASN A C 1
ATOM 1778 O O . ASN A 1 223 ? 4.648 4.083 22.243 1.00 93.50 223 ASN A O 1
ATOM 1782 N N . GLN A 1 224 ? 5.212 5.836 20.962 1.00 93.69 224 GLN A N 1
ATOM 1783 C CA . GLN A 1 224 ? 4.466 6.828 21.745 1.00 93.69 224 GLN A CA 1
ATOM 1784 C C . GLN A 1 224 ? 2.949 6.618 21.654 1.00 93.69 224 GLN A C 1
ATOM 1786 O O . GLN A 1 224 ? 2.216 6.889 22.604 1.00 93.69 224 GLN A O 1
ATOM 1791 N N . ASP A 1 225 ? 2.461 6.152 20.504 1.00 94.31 225 ASP A N 1
ATOM 1792 C CA . ASP A 1 225 ? 1.048 5.833 20.329 1.00 94.31 225 ASP A CA 1
ATOM 1793 C C . ASP A 1 225 ? 0.681 4.569 21.114 1.00 94.31 225 ASP A C 1
ATOM 1795 O O . ASP A 1 225 ? -0.357 4.544 21.769 1.00 94.31 225 ASP A O 1
ATOM 1799 N N . VAL A 1 226 ? 1.559 3.559 21.140 1.00 95.00 226 VAL A N 1
ATOM 1800 C CA . VAL A 1 226 ? 1.357 2.330 21.927 1.00 95.00 226 VAL A CA 1
ATOM 1801 C C . VAL A 1 226 ? 1.188 2.639 23.419 1.00 95.00 226 VAL A C 1
ATOM 1803 O O . VAL A 1 226 ? 0.280 2.099 24.051 1.00 95.00 226 VAL A O 1
ATOM 1806 N N . GLU A 1 227 ? 1.986 3.554 23.977 1.00 94.88 227 GLU A N 1
ATOM 1807 C CA . GLU A 1 227 ? 1.852 3.990 25.376 1.00 94.88 227 GLU A CA 1
ATOM 1808 C C . GLU A 1 227 ? 0.482 4.625 25.661 1.00 94.88 227 GLU A C 1
ATOM 1810 O O . GLU A 1 227 ? -0.168 4.299 26.655 1.00 94.88 227 GLU A O 1
ATOM 1815 N N . LYS A 1 228 ? -0.017 5.475 24.753 1.00 95.19 228 LYS A N 1
ATOM 1816 C CA . LYS A 1 228 ? -1.351 6.094 24.869 1.00 95.19 228 LYS A CA 1
ATOM 1817 C C . LYS A 1 228 ? -2.494 5.077 24.782 1.00 95.19 228 LYS A C 1
ATOM 1819 O O . LYS A 1 228 ? -3.606 5.378 25.219 1.00 95.19 228 LYS A O 1
ATOM 1824 N N . LEU A 1 229 ? -2.236 3.892 24.228 1.00 96.06 229 LEU A N 1
ATOM 1825 C CA . LEU A 1 229 ? -3.199 2.797 24.091 1.00 96.06 229 LEU A CA 1
ATOM 1826 C C . LEU A 1 229 ? -3.116 1.775 25.239 1.00 96.06 229 LEU A C 1
ATOM 1828 O O . LEU A 1 229 ? -3.964 0.882 25.305 1.00 96.06 229 LEU A O 1
ATOM 1832 N N . ALA A 1 230 ? -2.178 1.924 26.187 1.00 96.69 230 ALA A N 1
ATOM 1833 C CA . ALA A 1 230 ? -2.068 1.065 27.373 1.00 96.69 230 ALA A CA 1
ATOM 1834 C C . ALA A 1 230 ? -3.405 0.856 28.125 1.00 96.69 230 ALA A C 1
ATOM 1836 O O . ALA A 1 230 ? -3.733 -0.298 28.424 1.00 96.69 230 ALA A O 1
ATOM 1837 N N . PRO A 1 231 ? -4.257 1.888 28.330 1.00 97.81 231 PRO A N 1
ATOM 1838 C CA . PRO A 1 231 ? -5.550 1.705 28.990 1.00 97.81 231 PRO A CA 1
ATOM 1839 C C . PRO A 1 231 ? -6.484 0.723 28.268 1.00 97.81 231 PRO A C 1
ATOM 1841 O O . PRO A 1 231 ? -7.289 0.049 28.912 1.00 97.81 231 PRO A O 1
ATOM 1844 N N . ILE A 1 232 ? -6.389 0.614 26.937 1.00 97.00 232 ILE A N 1
ATOM 1845 C CA . ILE A 1 232 ? -7.209 -0.303 26.131 1.00 97.00 232 ILE A CA 1
ATOM 1846 C C . ILE A 1 232 ? -6.799 -1.754 26.400 1.00 97.00 232 ILE A C 1
ATOM 1848 O O . ILE A 1 232 ? -7.665 -2.610 26.592 1.00 97.00 232 ILE A O 1
ATOM 1852 N N . PHE A 1 233 ? -5.496 -2.028 26.486 1.00 97.31 233 PHE A N 1
ATOM 1853 C CA . PHE A 1 233 ? -4.989 -3.360 26.821 1.00 97.31 233 PHE A CA 1
ATOM 1854 C C . PHE A 1 233 ? -5.350 -3.767 28.253 1.00 97.31 233 PHE A C 1
ATOM 1856 O O . PHE A 1 233 ? -5.814 -4.888 28.471 1.00 97.31 233 PHE A O 1
ATOM 1863 N N . GLU A 1 234 ? -5.231 -2.853 29.219 1.00 97.50 234 GLU A N 1
ATOM 1864 C CA . GLU A 1 234 ? -5.683 -3.093 30.596 1.00 97.50 234 GLU A CA 1
ATOM 1865 C C . GLU A 1 234 ? -7.189 -3.382 30.657 1.00 97.50 234 GLU A C 1
ATOM 1867 O O . GLU A 1 234 ? -7.636 -4.291 31.361 1.00 97.50 234 GLU A O 1
ATOM 1872 N N . MET A 1 235 ? -7.990 -2.636 29.890 1.00 97.12 235 MET A N 1
ATOM 1873 C CA . MET A 1 235 ? -9.431 -2.862 29.796 1.00 97.12 235 MET A CA 1
ATOM 1874 C C . MET A 1 235 ? -9.744 -4.239 29.200 1.00 97.12 235 MET A C 1
ATOM 1876 O O . MET A 1 235 ? -10.606 -4.948 29.721 1.00 97.12 235 MET A O 1
ATOM 1880 N N . GLN A 1 236 ? -9.025 -4.661 28.154 1.00 97.31 236 GLN A N 1
ATOM 1881 C CA . GLN A 1 236 ? -9.167 -6.002 27.583 1.00 97.31 236 GLN A CA 1
ATOM 1882 C C . GLN A 1 236 ? -8.882 -7.086 28.633 1.00 97.31 236 GLN A C 1
ATOM 1884 O O . GLN A 1 236 ? -9.662 -8.032 28.752 1.00 97.31 236 GLN A O 1
ATOM 1889 N N . GLN A 1 237 ? -7.808 -6.945 29.416 1.00 97.44 237 GLN A N 1
ATOM 1890 C CA . GLN A 1 237 ? -7.463 -7.900 30.475 1.00 97.44 237 GLN A CA 1
ATOM 1891 C C . GLN A 1 237 ? -8.564 -7.989 31.539 1.00 97.44 237 GLN A C 1
ATOM 1893 O O . GLN A 1 237 ? -9.025 -9.090 31.840 1.00 97.44 237 GLN A O 1
ATOM 1898 N N . LYS A 1 238 ? -9.080 -6.848 32.015 1.00 96.56 238 LYS A N 1
ATOM 1899 C CA . LYS A 1 238 ? -10.193 -6.806 32.982 1.00 96.56 238 LYS A CA 1
ATOM 1900 C C . LYS A 1 238 ? -11.460 -7.481 32.448 1.00 96.56 238 LYS A C 1
ATOM 1902 O O . LYS A 1 238 ? -12.122 -8.215 33.178 1.00 96.56 238 LYS A O 1
ATOM 1907 N N . ILE A 1 239 ? -11.791 -7.286 31.167 1.00 95.75 239 ILE A N 1
ATOM 1908 C CA . ILE A 1 239 ? -12.931 -7.961 30.519 1.00 95.75 239 ILE A CA 1
ATOM 1909 C C . ILE A 1 239 ? -12.721 -9.483 30.487 1.00 95.75 239 ILE A C 1
ATOM 1911 O O . ILE A 1 239 ? -13.657 -10.245 30.740 1.00 95.75 239 ILE A O 1
ATOM 1915 N N . LEU A 1 240 ? -11.505 -9.943 30.177 1.00 95.69 240 LEU A N 1
ATOM 1916 C CA . LEU A 1 240 ? -11.177 -11.370 30.152 1.00 95.69 240 LEU A CA 1
ATOM 1917 C C . LEU A 1 240 ? -11.261 -11.999 31.551 1.00 95.69 240 LEU A C 1
ATOM 1919 O O . LEU A 1 240 ? -11.768 -13.113 31.683 1.00 95.69 240 LEU A O 1
ATOM 1923 N N . GLU A 1 241 ? -10.821 -11.293 32.591 1.00 95.00 241 GLU A N 1
ATOM 1924 C CA . GLU A 1 241 ? -10.942 -11.733 33.986 1.00 95.00 241 GLU A CA 1
ATOM 1925 C C . GLU A 1 241 ? -12.399 -11.790 34.459 1.00 95.00 241 GLU A C 1
ATOM 1927 O O . GLU A 1 241 ? -12.812 -12.806 35.022 1.00 95.00 241 GLU A O 1
ATOM 1932 N N . GLU A 1 242 ? -13.207 -10.764 34.162 1.00 93.06 242 GLU A N 1
ATOM 1933 C CA . GLU A 1 242 ? -14.649 -10.759 34.459 1.00 93.06 242 GLU A CA 1
ATOM 1934 C C . GLU A 1 242 ? -15.340 -11.966 33.801 1.00 93.06 242 GLU A C 1
ATOM 1936 O O . GLU A 1 242 ? -16.141 -12.659 34.433 1.00 93.06 242 GLU A O 1
ATOM 1941 N N . ASN A 1 243 ? -14.997 -12.265 32.543 1.00 91.69 243 ASN A N 1
ATOM 1942 C CA . ASN A 1 243 ? -15.551 -13.413 31.828 1.00 91.69 243 ASN A CA 1
ATOM 1943 C C . ASN A 1 243 ? -15.138 -14.748 32.462 1.00 91.69 243 ASN A C 1
ATOM 1945 O O . ASN A 1 243 ? -15.983 -15.632 32.567 1.00 91.69 243 ASN A O 1
ATOM 1949 N N . LYS A 1 244 ? -13.890 -14.896 32.931 1.00 92.62 244 LYS A N 1
ATOM 1950 C CA . LYS A 1 244 ? -13.439 -16.097 33.661 1.00 92.62 244 LYS A CA 1
ATOM 1951 C C . LYS A 1 244 ? -14.183 -16.271 34.989 1.00 92.62 244 LYS A C 1
ATOM 1953 O O . LYS A 1 244 ? -14.589 -17.381 35.317 1.00 92.62 244 LYS A O 1
ATOM 1958 N N . GLN A 1 245 ? -14.404 -15.186 35.735 1.00 90.12 245 GLN A N 1
ATOM 1959 C CA . GLN A 1 245 ? -15.100 -15.229 37.027 1.00 90.12 245 GLN A CA 1
ATOM 1960 C C . GLN A 1 245 ? -16.581 -15.603 36.896 1.00 90.12 245 GLN A C 1
ATOM 1962 O O . GLN A 1 245 ? -17.091 -16.347 37.734 1.00 90.12 245 GLN A O 1
ATOM 1967 N N . ARG A 1 246 ? -17.260 -15.167 35.825 1.00 85.19 246 ARG A N 1
ATOM 1968 C CA . ARG A 1 246 ? -18.664 -15.537 35.551 1.00 85.19 246 ARG A CA 1
ATOM 1969 C C . ARG A 1 246 ? -18.886 -17.041 35.395 1.00 85.19 246 ARG A C 1
ATOM 1971 O O . ARG A 1 246 ? -19.985 -17.509 35.664 1.00 85.19 246 ARG A O 1
ATOM 1978 N N . PHE A 1 247 ? -17.867 -17.792 34.978 1.00 85.50 247 PHE A N 1
ATOM 1979 C CA . PHE A 1 247 ? -17.939 -19.255 34.931 1.00 85.50 247 PHE A CA 1
ATOM 1980 C C . PHE A 1 247 ? -17.751 -19.915 36.306 1.00 85.50 247 PHE A C 1
ATOM 1982 O O . PHE A 1 247 ? -18.090 -21.084 36.451 1.00 85.50 247 PHE A O 1
ATOM 1989 N N . SER A 1 248 ? -17.221 -19.195 37.302 1.00 80.38 248 SER A N 1
ATOM 1990 C CA . SER A 1 248 ? -16.762 -19.767 38.574 1.00 80.38 248 SER A CA 1
ATOM 1991 C C . SER A 1 248 ? -17.726 -19.550 39.750 1.00 80.38 248 SER A C 1
ATOM 1993 O O . SER A 1 248 ? -17.878 -20.457 40.560 1.00 80.38 248 SER A O 1
ATOM 1995 N N . MET A 1 249 ? -18.432 -18.413 39.858 1.00 68.50 249 MET A N 1
ATOM 1996 C CA . MET A 1 249 ? -19.418 -18.194 40.936 1.00 68.50 249 MET A CA 1
ATOM 1997 C C . MET A 1 249 ? -20.506 -17.168 40.586 1.00 68.50 249 MET A C 1
ATOM 1999 O O . MET A 1 249 ? -20.268 -16.197 39.873 1.00 68.50 249 MET A O 1
ATOM 2003 N N . SER A 1 250 ? -21.702 -17.365 41.154 1.00 64.06 250 SER A N 1
ATOM 2004 C CA . SER A 1 250 ? -22.931 -16.573 40.968 1.00 64.06 250 SER A CA 1
ATOM 2005 C C . SER A 1 250 ? -22.928 -15.195 41.648 1.00 64.06 250 SER A C 1
ATOM 2007 O O . SER A 1 250 ? -23.990 -14.642 41.940 1.00 64.06 250 SER A O 1
ATOM 2009 N N . THR A 1 251 ? -21.760 -14.640 41.965 1.00 61.69 251 THR A N 1
ATOM 2010 C CA . THR A 1 251 ? -21.668 -13.370 42.684 1.00 61.69 251 THR A CA 1
ATOM 2011 C C . THR A 1 251 ? -21.987 -12.217 41.736 1.00 61.69 251 THR A C 1
ATOM 2013 O O . THR A 1 251 ? -21.385 -12.081 40.672 1.00 61.69 251 THR A O 1
ATOM 2016 N N . LEU A 1 252 ? -22.953 -11.387 42.132 1.00 70.19 252 LEU A N 1
ATOM 2017 C CA . LEU A 1 252 ? -23.467 -10.238 41.389 1.00 70.19 252 LEU A CA 1
ATOM 2018 C C . LEU A 1 252 ? -22.402 -9.123 41.305 1.00 70.19 252 LEU A C 1
ATOM 2020 O O . LEU A 1 252 ? -22.458 -8.138 42.038 1.00 70.19 252 LEU A O 1
ATOM 2024 N N . SER A 1 253 ? -21.385 -9.287 40.457 1.00 66.69 253 SER A N 1
ATOM 2025 C CA . SER A 1 253 ? -20.383 -8.246 40.237 1.00 66.69 253 SER A CA 1
ATOM 2026 C C . SER A 1 253 ? -20.997 -7.074 39.467 1.00 66.69 253 SER A C 1
ATOM 2028 O O . SER A 1 253 ? -21.702 -7.241 38.468 1.00 66.69 253 SER A O 1
ATOM 2030 N N . ARG A 1 254 ? -20.741 -5.856 39.958 1.00 77.69 254 ARG A N 1
ATOM 2031 C CA . ARG A 1 254 ? -21.082 -4.606 39.268 1.00 77.69 254 ARG A CA 1
ATOM 2032 C C . ARG A 1 254 ? -20.327 -4.614 37.936 1.00 77.69 254 ARG A C 1
ATOM 2034 O O . ARG A 1 254 ? -19.099 -4.632 37.933 1.00 77.69 254 ARG A O 1
ATOM 2041 N N . GLY A 1 255 ? -21.049 -4.699 36.821 1.00 85.56 255 GLY A N 1
ATOM 2042 C CA . GLY A 1 255 ? -20.430 -4.858 35.506 1.00 85.56 255 GLY A CA 1
ATOM 2043 C C . GLY A 1 255 ? -19.497 -3.693 35.169 1.00 85.56 255 GLY A C 1
ATOM 2044 O O . GLY A 1 255 ? -19.812 -2.548 35.471 1.00 85.56 255 GLY A O 1
ATOM 2045 N N . ILE A 1 256 ? -18.367 -3.985 34.517 1.00 93.12 256 ILE A N 1
ATOM 2046 C CA . ILE A 1 256 ? -17.453 -2.950 34.005 1.00 93.12 256 ILE A CA 1
ATOM 2047 C C . ILE A 1 256 ? -18.211 -2.052 33.016 1.00 93.12 256 ILE A C 1
ATOM 2049 O O . ILE A 1 256 ? -18.738 -2.558 32.019 1.00 93.12 256 ILE A O 1
ATOM 2053 N N . GLU A 1 257 ? -18.250 -0.748 33.283 1.00 95.56 257 GLU A N 1
ATOM 2054 C CA . GLU A 1 257 ? -18.790 0.271 32.379 1.00 95.56 257 GLU A CA 1
ATOM 2055 C C . GLU A 1 257 ? -17.651 0.909 31.582 1.00 95.56 257 GLU A C 1
ATOM 2057 O O . GLU A 1 257 ? -16.660 1.362 32.152 1.00 95.56 257 GLU A O 1
ATOM 2062 N N . ILE A 1 258 ? -17.787 0.941 30.254 1.00 96.44 258 ILE A N 1
ATOM 2063 C CA . ILE A 1 258 ? -16.792 1.533 29.357 1.00 96.44 258 ILE A CA 1
ATOM 2064 C C . ILE A 1 258 ? -17.383 2.819 28.762 1.00 96.44 258 ILE A C 1
ATOM 2066 O O . ILE A 1 258 ? -18.460 2.765 28.138 1.00 96.44 258 ILE A O 1
ATOM 2070 N N . PRO A 1 259 ? -16.728 3.979 28.950 1.00 96.75 259 PRO A N 1
ATOM 2071 C CA . PRO A 1 259 ? -17.246 5.242 28.449 1.00 96.75 259 PRO A CA 1
ATOM 2072 C C . PRO A 1 259 ? -17.176 5.292 26.913 1.00 96.75 259 PRO A C 1
ATOM 2074 O O . PRO A 1 259 ? -16.365 4.613 26.287 1.00 96.75 259 PRO A O 1
ATOM 2077 N N . SER A 1 260 ? -18.062 6.063 26.276 1.00 95.88 260 SER A N 1
ATOM 2078 C CA . SER A 1 260 ? -18.168 6.115 24.805 1.00 95.88 260 SER A CA 1
ATOM 2079 C C . SER A 1 260 ? -16.966 6.774 24.127 1.00 95.88 260 SER A C 1
ATOM 2081 O O . SER A 1 260 ? -16.657 6.435 22.992 1.00 95.88 260 SER A O 1
ATOM 2083 N N . ASN A 1 261 ? -16.279 7.678 24.822 1.00 96.31 261 ASN A N 1
ATOM 2084 C CA . ASN A 1 261 ? -15.077 8.375 24.359 1.00 96.31 261 ASN A CA 1
ATOM 2085 C C . ASN A 1 261 ? -13.775 7.598 24.636 1.00 96.31 261 ASN A C 1
ATOM 2087 O O . ASN A 1 261 ? -12.685 8.106 24.395 1.00 96.31 261 ASN A O 1
ATOM 2091 N N . PHE A 1 262 ? -13.864 6.361 25.143 1.00 97.06 262 PHE A N 1
ATOM 2092 C CA . PHE A 1 262 ? -12.695 5.556 25.516 1.00 97.06 262 PHE A CA 1
ATOM 2093 C C . PHE A 1 262 ? -11.706 5.323 24.360 1.00 97.06 262 PHE A C 1
ATOM 2095 O O . PHE A 1 262 ? -10.513 5.160 24.595 1.00 97.06 262 PHE A O 1
ATOM 2102 N N . LEU A 1 263 ? -12.196 5.312 23.117 1.00 97.50 263 LEU A N 1
ATOM 2103 C CA . LEU A 1 263 ? -11.410 5.023 21.914 1.00 97.50 263 LEU A CA 1
ATOM 2104 C C . LEU A 1 263 ? -11.074 6.274 21.079 1.00 97.50 263 LEU A C 1
ATOM 2106 O O . LEU A 1 263 ? -10.591 6.135 19.959 1.00 97.50 263 LEU A O 1
ATOM 2110 N N . ASP A 1 264 ? -11.294 7.488 21.597 1.00 96.62 264 ASP A N 1
ATOM 2111 C CA . ASP A 1 264 ? -11.085 8.726 20.826 1.00 96.62 264 ASP A CA 1
ATOM 2112 C C . ASP A 1 264 ? -9.623 8.914 20.390 1.00 96.62 264 ASP A C 1
ATOM 2114 O O . ASP A 1 264 ? -9.363 9.319 19.259 1.00 96.62 264 ASP A O 1
ATOM 2118 N N . ASN A 1 265 ? -8.658 8.542 21.238 1.00 96.31 265 ASN A N 1
ATOM 2119 C CA . ASN A 1 265 ? -7.236 8.594 20.879 1.00 96.31 265 ASN A CA 1
ATOM 2120 C C . ASN A 1 265 ? -6.910 7.667 19.701 1.00 96.31 265 ASN A C 1
ATOM 2122 O O . ASN A 1 265 ? -6.175 8.049 18.795 1.00 96.31 265 ASN A O 1
ATOM 2126 N N . LEU A 1 266 ? -7.476 6.457 19.698 1.00 97.25 266 LEU A N 1
ATOM 2127 C CA . LEU A 1 266 ? -7.269 5.490 18.622 1.00 97.25 266 LEU A CA 1
ATOM 2128 C C . LEU A 1 266 ? -7.896 5.973 17.307 1.00 97.25 266 LEU A C 1
ATOM 2130 O O . LEU A 1 266 ? -7.311 5.802 16.238 1.00 97.25 266 LEU A O 1
ATOM 2134 N N . GLN A 1 267 ? -9.064 6.612 17.390 1.00 96.94 267 GLN A N 1
ATOM 2135 C CA . GLN A 1 267 ? -9.706 7.233 16.237 1.00 96.94 267 GLN A CA 1
ATOM 2136 C C . GLN A 1 267 ? -8.835 8.339 15.635 1.00 96.94 267 GLN A C 1
ATOM 2138 O O . GLN A 1 267 ? -8.584 8.315 14.435 1.00 96.94 267 GLN A O 1
ATOM 2143 N N . GLN A 1 268 ? -8.305 9.247 16.461 1.00 95.19 268 GLN A N 1
ATOM 2144 C CA . GLN A 1 268 ? -7.402 10.310 16.002 1.00 95.19 268 GLN A CA 1
ATOM 2145 C C . GLN A 1 268 ? -6.124 9.755 15.357 1.00 95.19 268 GLN A C 1
ATOM 2147 O O . GLN A 1 268 ? -5.649 10.289 14.356 1.00 95.19 268 GLN A O 1
ATOM 2152 N N . MET A 1 269 ? -5.567 8.668 15.901 1.00 95.44 269 MET A N 1
ATOM 2153 C CA . MET A 1 269 ? -4.412 7.990 15.302 1.00 95.44 269 MET A CA 1
ATOM 2154 C C . MET A 1 269 ? -4.749 7.408 13.928 1.00 95.44 269 MET A C 1
ATOM 2156 O O . MET A 1 269 ? -3.981 7.607 12.989 1.00 95.44 269 MET A O 1
ATOM 2160 N N . SER A 1 270 ? -5.910 6.759 13.803 1.00 96.44 270 SER A N 1
ATOM 2161 C CA . SER A 1 270 ? -6.384 6.200 12.531 1.00 96.44 270 SER A CA 1
ATOM 2162 C C . SER A 1 270 ? -6.581 7.310 11.490 1.00 96.44 270 SER A C 1
ATOM 2164 O O . SER A 1 270 ? -6.100 7.206 10.368 1.00 96.44 270 SER A O 1
ATOM 2166 N N . GLU A 1 271 ? -7.211 8.430 11.864 1.00 95.62 271 GLU A N 1
ATOM 2167 C CA . GLU A 1 271 ? -7.378 9.598 10.984 1.00 95.62 271 GLU A CA 1
ATOM 2168 C C . GLU A 1 271 ? -6.033 10.172 10.518 1.00 95.62 271 GLU A C 1
ATOM 2170 O O . GLU A 1 271 ? -5.870 10.501 9.344 1.00 95.62 271 GLU A O 1
ATOM 2175 N N . ARG A 1 272 ? -5.051 10.265 11.422 1.00 93.94 272 ARG A N 1
ATOM 2176 C CA . ARG A 1 272 ? -3.704 10.751 11.098 1.00 93.94 272 ARG A CA 1
ATOM 2177 C C . ARG A 1 272 ? -2.989 9.826 10.111 1.00 93.94 272 ARG A C 1
ATOM 2179 O O . ARG A 1 272 ? -2.350 10.319 9.185 1.00 93.94 272 ARG A O 1
ATOM 2186 N N . ASN A 1 273 ? -3.098 8.514 10.295 1.00 95.06 273 ASN A N 1
ATOM 2187 C CA . ASN A 1 273 ? -2.504 7.525 9.394 1.00 95.06 273 ASN A CA 1
ATOM 2188 C C . ASN A 1 273 ? -3.158 7.551 8.001 1.00 95.06 273 ASN A C 1
ATOM 2190 O O . ASN A 1 273 ? -2.488 7.335 6.992 1.00 95.06 273 ASN A O 1
ATOM 2194 N N . LEU A 1 274 ? -4.444 7.908 7.930 1.00 95.94 274 LEU A N 1
ATOM 2195 C CA . LEU A 1 274 ? -5.197 8.005 6.680 1.00 95.94 274 LEU A CA 1
ATOM 2196 C C . LEU A 1 274 ? -4.861 9.226 5.818 1.00 95.94 274 LEU A C 1
ATOM 2198 O O . LEU A 1 274 ? -5.324 9.272 4.680 1.00 95.94 274 LEU A O 1
ATOM 2202 N N . VAL A 1 275 ? -4.076 10.197 6.299 1.00 92.81 275 VAL A N 1
ATOM 2203 C CA . VAL A 1 275 ? -3.795 11.445 5.560 1.00 92.81 275 VAL A CA 1
ATOM 2204 C C . VAL A 1 275 ? -3.205 11.172 4.175 1.00 92.81 275 VAL A C 1
ATOM 2206 O O . VAL A 1 275 ? -3.738 11.653 3.178 1.00 92.81 275 VAL A O 1
ATOM 2209 N N . ASP A 1 276 ? -2.169 10.339 4.089 1.00 89.50 276 ASP A N 1
ATOM 2210 C CA . ASP A 1 276 ? -1.517 10.002 2.816 1.00 89.50 276 ASP A CA 1
ATOM 2211 C C . ASP A 1 276 ? -2.459 9.236 1.865 1.00 89.50 276 ASP A C 1
ATOM 2213 O O . ASP A 1 276 ? -2.539 9.526 0.667 1.00 89.50 276 ASP A O 1
ATOM 2217 N N . LEU A 1 277 ? -3.245 8.296 2.401 1.00 93.12 277 LEU A N 1
ATOM 2218 C CA . LEU A 1 277 ? -4.236 7.560 1.616 1.00 93.12 277 LEU A CA 1
ATOM 2219 C C . LEU A 1 277 ? -5.343 8.489 1.094 1.00 93.12 277 LEU A C 1
ATOM 2221 O O . LEU A 1 277 ? -5.767 8.364 -0.058 1.00 93.12 277 LEU A O 1
ATOM 2225 N N . TYR A 1 278 ? -5.795 9.427 1.926 1.00 94.38 278 TYR A N 1
ATOM 2226 C CA . TYR A 1 278 ? -6.809 10.412 1.581 1.00 94.38 278 TYR A CA 1
ATOM 2227 C C . TYR A 1 278 ? -6.329 11.375 0.502 1.00 94.38 278 TYR A C 1
ATOM 2229 O O . TYR A 1 278 ? -7.063 11.588 -0.456 1.00 94.38 278 TYR A O 1
ATOM 2237 N N . GLU A 1 279 ? -5.106 11.904 0.582 1.00 89.00 279 GLU A N 1
ATOM 2238 C CA . GLU A 1 279 ? -4.573 12.796 -0.456 1.00 89.00 279 GLU A CA 1
ATOM 2239 C C . GLU A 1 279 ? -4.575 12.122 -1.838 1.00 89.00 279 GLU A C 1
ATOM 2241 O O . GLU A 1 279 ? -5.001 12.711 -2.838 1.00 89.00 279 GLU A O 1
ATOM 2246 N N . ARG A 1 280 ? -4.189 10.842 -1.897 1.00 86.62 280 ARG A N 1
ATOM 2247 C CA . ARG A 1 280 ? -4.223 10.048 -3.137 1.00 86.62 280 ARG A CA 1
ATOM 2248 C C . ARG A 1 280 ? -5.644 9.754 -3.601 1.00 86.62 280 ARG A C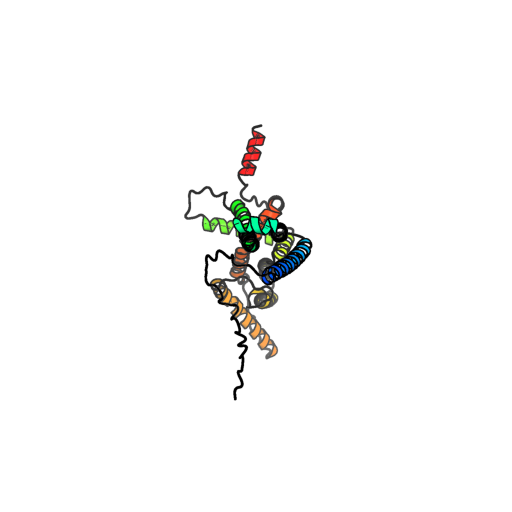 1
ATOM 2250 O O . ARG A 1 280 ? -5.933 9.819 -4.798 1.00 86.62 280 ARG A O 1
ATOM 2257 N N . PHE A 1 281 ? -6.534 9.426 -2.667 1.00 92.62 281 PHE A N 1
ATOM 2258 C CA . PHE A 1 281 ? -7.945 9.206 -2.963 1.00 92.62 281 PHE A CA 1
ATOM 2259 C C . PHE A 1 281 ? -8.601 10.476 -3.511 1.00 92.62 281 PHE A C 1
ATOM 2261 O O . PHE A 1 281 ? -9.345 10.402 -4.493 1.00 92.62 281 PHE A O 1
ATOM 2268 N N . TYR A 1 282 ? -8.273 11.624 -2.917 1.00 91.12 282 TYR A N 1
ATOM 2269 C CA . TYR A 1 282 ? -8.743 12.938 -3.311 1.00 91.12 282 TYR A CA 1
ATOM 2270 C C . TYR A 1 282 ? -8.297 13.281 -4.729 1.00 91.12 282 TYR A C 1
ATOM 2272 O O . TYR A 1 282 ? -9.137 13.640 -5.548 1.00 91.12 282 TYR A O 1
ATOM 2280 N N . GLU A 1 283 ? -7.022 13.087 -5.074 1.00 85.75 283 GLU A N 1
ATOM 2281 C CA . GLU A 1 283 ? -6.543 13.338 -6.439 1.00 85.75 283 GLU A CA 1
ATOM 2282 C C . GLU A 1 283 ? -7.249 12.432 -7.465 1.00 85.75 283 GLU A C 1
ATOM 2284 O O . GLU A 1 283 ? -7.660 12.885 -8.535 1.00 85.75 283 GLU A O 1
ATOM 2289 N N . ALA A 1 284 ? -7.476 11.161 -7.117 1.00 86.94 284 ALA A N 1
ATOM 2290 C CA . ALA A 1 284 ? -8.167 10.208 -7.984 1.00 86.94 284 ALA A CA 1
ATOM 2291 C C . ALA A 1 284 ? -9.675 10.498 -8.151 1.00 86.94 284 ALA A C 1
ATOM 2293 O O . ALA A 1 284 ? -10.242 10.186 -9.200 1.00 86.94 284 ALA A O 1
ATOM 2294 N N . HIS A 1 285 ? -10.331 11.095 -7.147 1.00 92.75 285 HIS A N 1
ATOM 2295 C CA . HIS A 1 285 ? -11.790 11.290 -7.103 1.00 92.75 285 HIS A CA 1
ATOM 2296 C C . HIS A 1 285 ? -12.209 12.754 -6.894 1.00 92.75 285 HIS A C 1
ATOM 2298 O O . HIS A 1 285 ? -13.331 13.026 -6.467 1.00 92.75 285 HIS A O 1
ATOM 2304 N N . ARG A 1 286 ? -11.345 13.712 -7.249 1.00 89.69 286 ARG A N 1
ATOM 2305 C CA . ARG A 1 286 ? -11.511 15.147 -6.961 1.00 89.69 286 ARG A CA 1
ATOM 2306 C C . ARG A 1 286 ? -12.882 15.703 -7.342 1.00 89.69 286 ARG A C 1
ATOM 2308 O O . ARG A 1 286 ? -13.513 16.398 -6.553 1.00 89.69 286 ARG A O 1
ATOM 2315 N N . LYS A 1 287 ? -13.354 15.386 -8.554 1.00 90.50 287 LYS A N 1
ATOM 2316 C CA . LYS A 1 287 ? -14.664 15.842 -9.058 1.00 90.50 287 LYS A CA 1
ATOM 2317 C C . LYS A 1 287 ? -15.812 15.297 -8.207 1.00 90.50 287 LYS A C 1
ATOM 2319 O O . LYS A 1 287 ? -16.654 16.060 -7.759 1.00 90.50 287 LYS A O 1
ATOM 2324 N N . LEU A 1 288 ? -15.782 13.996 -7.916 1.00 94.44 288 LEU A N 1
ATOM 2325 C CA . LEU A 1 288 ? -16.805 13.329 -7.115 1.00 94.44 288 LEU A CA 1
ATOM 2326 C C . LEU A 1 288 ? -16.878 13.898 -5.692 1.00 94.44 288 LEU A C 1
ATOM 2328 O O . LEU A 1 288 ? -17.972 14.142 -5.193 1.00 94.44 288 LEU A O 1
ATOM 2332 N N . LEU A 1 289 ? -15.729 14.124 -5.048 1.00 94.44 289 LEU A N 1
ATOM 2333 C CA . LEU A 1 289 ? -15.678 14.669 -3.687 1.00 94.44 289 LEU A CA 1
ATOM 2334 C C . LEU A 1 289 ? -16.172 16.114 -3.628 1.00 94.44 289 LEU A C 1
ATOM 2336 O O . LEU A 1 289 ? -16.911 16.468 -2.710 1.00 94.44 289 LEU A O 1
ATOM 2340 N N . LYS A 1 290 ? -15.837 16.927 -4.635 1.00 92.56 290 LYS A N 1
ATOM 2341 C CA . LYS A 1 290 ? -16.367 18.286 -4.761 1.00 92.56 290 LYS A CA 1
ATOM 2342 C C . LYS A 1 290 ? -17.889 18.281 -4.918 1.00 92.56 290 LYS A C 1
ATOM 2344 O O . LYS A 1 290 ? -18.564 19.039 -4.229 1.00 92.56 290 LYS A O 1
ATOM 2349 N N . ASP A 1 291 ? -18.417 17.413 -5.777 1.00 94.94 291 ASP A N 1
ATOM 2350 C CA . ASP A 1 291 ? -19.850 17.358 -6.082 1.00 94.94 291 ASP A CA 1
ATOM 2351 C C . ASP A 1 291 ? -20.679 16.815 -4.907 1.00 94.94 291 ASP A C 1
ATOM 2353 O O . ASP A 1 291 ? -21.778 17.301 -4.648 1.00 94.94 291 ASP A O 1
ATOM 2357 N N . LYS A 1 292 ? -20.169 15.803 -4.191 1.00 96.06 292 LYS A N 1
ATOM 2358 C CA . LYS A 1 292 ? -20.913 15.100 -3.131 1.00 96.06 292 LYS A CA 1
ATOM 2359 C C . LYS A 1 292 ? -20.713 15.684 -1.738 1.00 96.06 292 LYS A C 1
ATOM 2361 O O . LYS A 1 292 ? -21.664 15.727 -0.966 1.00 96.06 292 LYS A O 1
ATOM 2366 N N . LEU A 1 293 ? -19.493 16.099 -1.407 1.00 94.19 293 LEU A N 1
ATOM 2367 C CA . LEU A 1 293 ? -19.136 16.550 -0.058 1.00 94.19 293 LEU A CA 1
ATOM 2368 C C . LEU A 1 293 ? -18.923 18.063 0.022 1.00 94.19 293 LEU A C 1
ATOM 2370 O O . LEU A 1 293 ? -18.730 18.590 1.112 1.00 94.19 293 LEU A O 1
ATOM 2374 N N . GLY A 1 294 ? -18.927 18.773 -1.111 1.00 91.94 294 GLY A N 1
ATOM 2375 C CA . GLY A 1 294 ? -18.586 20.194 -1.133 1.00 91.94 294 GLY A CA 1
ATOM 2376 C C . GLY A 1 294 ? -17.134 20.461 -0.730 1.00 91.94 294 GLY A C 1
ATOM 2377 O O . GLY A 1 294 ? -16.793 21.602 -0.422 1.00 91.94 294 GLY A O 1
ATOM 2378 N N . ILE A 1 295 ? -16.275 19.432 -0.739 1.00 87.44 295 ILE A N 1
ATOM 2379 C CA . ILE A 1 295 ? -14.844 19.569 -0.462 1.00 87.44 295 ILE A CA 1
ATOM 2380 C C . ILE A 1 295 ? -14.227 20.262 -1.673 1.00 87.44 295 ILE A C 1
ATOM 2382 O O . ILE A 1 295 ? -13.805 19.647 -2.657 1.00 87.44 295 ILE A O 1
ATOM 2386 N N . VAL A 1 296 ? -14.232 21.591 -1.630 1.00 78.81 296 VAL A N 1
ATOM 2387 C CA . VAL A 1 296 ? -13.501 22.424 -2.575 1.00 78.81 296 VAL A CA 1
ATOM 2388 C C . VAL A 1 296 ? -12.053 22.409 -2.116 1.00 78.81 296 VAL A C 1
ATOM 2390 O O . VAL A 1 296 ? -11.614 23.296 -1.388 1.00 78.81 296 VAL A O 1
ATOM 2393 N N . GLY A 1 297 ? -11.292 21.386 -2.507 1.00 68.00 297 GLY A N 1
ATOM 2394 C CA . GLY A 1 297 ? -9.859 21.455 -2.252 1.00 68.00 297 GLY A CA 1
ATOM 2395 C C . GLY A 1 297 ? -9.274 22.654 -2.990 1.00 68.00 297 GLY A C 1
ATOM 2396 O O . GLY A 1 297 ? -9.789 23.058 -4.040 1.00 68.00 297 GLY A O 1
ATOM 2397 N N . LYS A 1 298 ? -8.219 23.235 -2.407 1.00 59.91 298 LYS A N 1
ATOM 2398 C CA . LYS A 1 298 ? -7.565 24.465 -2.873 1.00 59.91 298 LYS A CA 1
ATOM 2399 C C . LYS A 1 298 ? -7.403 24.408 -4.395 1.00 59.91 298 LYS A C 1
ATOM 2401 O O . LYS A 1 298 ? -6.649 23.586 -4.916 1.00 59.91 298 LYS A O 1
ATOM 2406 N N . THR A 1 299 ? -8.190 25.207 -5.117 1.00 54.69 299 THR A N 1
ATOM 2407 C CA . THR A 1 299 ? -8.217 25.179 -6.579 1.00 54.69 299 THR A CA 1
ATOM 2408 C C . THR A 1 299 ? -6.805 25.429 -7.083 1.00 54.69 299 THR A C 1
ATOM 2410 O O . THR A 1 299 ? -6.171 26.420 -6.721 1.00 54.69 299 THR A O 1
ATOM 2413 N N . ASN A 1 300 ? -6.285 24.510 -7.893 1.00 55.47 300 ASN A N 1
ATOM 2414 C CA . ASN A 1 300 ? -4.966 24.658 -8.481 1.00 55.47 300 ASN A CA 1
ATOM 2415 C C . ASN A 1 300 ? -4.992 25.958 -9.308 1.00 55.47 300 ASN A C 1
ATOM 2417 O O . ASN A 1 300 ? -5.733 26.031 -10.288 1.00 55.47 300 ASN A O 1
ATOM 2421 N N . ARG A 1 301 ? -4.233 26.998 -8.920 1.00 52.88 301 ARG A N 1
ATOM 2422 C CA . ARG A 1 301 ? -4.252 28.337 -9.564 1.00 52.88 301 ARG A CA 1
ATOM 2423 C C . ARG A 1 301 ? -4.098 28.290 -11.088 1.00 52.88 301 ARG A C 1
ATOM 2425 O O . ARG A 1 301 ? -4.468 29.236 -11.771 1.00 52.88 301 ARG A O 1
ATOM 2432 N N . ARG A 1 302 ? -3.557 27.198 -11.640 1.00 54.59 302 ARG A N 1
ATOM 2433 C CA . ARG A 1 302 ? -3.518 26.940 -13.086 1.00 54.59 302 ARG A CA 1
ATOM 2434 C C . ARG A 1 302 ? -4.902 26.819 -13.727 1.00 54.59 302 ARG A C 1
ATOM 2436 O O . ARG A 1 302 ? -5.082 27.369 -14.805 1.00 54.59 302 ARG A O 1
ATOM 2443 N N . GLU A 1 303 ? -5.860 26.149 -13.089 1.00 59.03 303 GLU A N 1
ATOM 2444 C CA . GLU A 1 303 ? -7.241 26.068 -13.590 1.00 59.03 303 GLU A CA 1
ATOM 2445 C C . GLU A 1 303 ? -7.927 27.436 -13.506 1.00 59.03 303 GLU A C 1
ATOM 2447 O O . GLU A 1 303 ? -8.595 27.837 -14.452 1.00 59.03 303 GLU A O 1
ATOM 2452 N N . GLU A 1 304 ? -7.679 28.209 -12.443 1.00 60.19 304 GLU A N 1
ATOM 2453 C CA . GLU A 1 304 ? -8.172 29.591 -12.345 1.00 60.19 304 GLU A CA 1
ATOM 2454 C C . GLU A 1 304 ? -7.530 30.521 -13.384 1.00 60.19 304 GLU A C 1
ATOM 2456 O O . GLU A 1 304 ? -8.216 31.369 -13.946 1.00 60.19 304 GLU A O 1
ATOM 2461 N N . CYS A 1 305 ? -6.237 30.362 -13.686 1.00 60.12 305 CYS A N 1
ATOM 2462 C CA . CYS A 1 305 ? -5.577 31.112 -14.757 1.00 60.12 305 CYS A CA 1
ATOM 2463 C C . CYS A 1 305 ? -6.121 30.744 -16.141 1.00 60.12 305 CYS A C 1
ATOM 2465 O O . CYS A 1 305 ? -6.288 31.641 -16.961 1.00 60.12 305 CYS A O 1
ATOM 2467 N N . LEU A 1 306 ? -6.414 29.464 -16.397 1.00 66.62 306 LEU A N 1
ATOM 2468 C CA . LEU A 1 306 ? -6.997 29.011 -17.666 1.00 66.62 306 LEU A CA 1
ATOM 2469 C C . LEU A 1 306 ? -8.454 29.465 -17.830 1.00 66.62 306 LEU A C 1
ATOM 2471 O O . LEU A 1 306 ? -8.859 29.871 -18.917 1.00 66.62 306 LEU A O 1
ATOM 2475 N N . LEU A 1 307 ? -9.236 29.459 -16.749 1.00 69.25 307 LEU A N 1
ATOM 2476 C CA . LEU A 1 307 ? -10.589 30.014 -16.754 1.00 69.25 307 LEU A CA 1
ATOM 2477 C C . LEU A 1 307 ? -10.554 31.534 -16.963 1.00 69.25 307 LEU A C 1
ATOM 2479 O O . LEU A 1 307 ? -11.255 32.042 -17.831 1.00 69.25 307 LEU A O 1
ATOM 2483 N N . ARG A 1 308 ? -9.652 32.253 -16.281 1.00 74.12 308 ARG A N 1
ATOM 2484 C CA . ARG A 1 308 ? -9.465 33.701 -16.482 1.00 74.12 308 ARG A CA 1
ATOM 2485 C C . ARG A 1 308 ? -8.909 34.066 -17.857 1.00 74.12 308 ARG A C 1
ATOM 2487 O O . ARG A 1 308 ? -9.164 35.176 -18.312 1.00 74.12 308 ARG A O 1
ATOM 2494 N N . SER A 1 309 ? -8.129 33.199 -18.509 1.00 75.62 309 SER A N 1
ATOM 2495 C CA . SER A 1 309 ? -7.699 33.444 -19.891 1.00 75.62 309 SER A CA 1
ATOM 2496 C C . SER A 1 309 ? -8.842 33.246 -20.880 1.00 75.62 309 SER A C 1
ATOM 2498 O O . SER A 1 309 ? -8.925 34.007 -21.835 1.00 75.62 309 SER A O 1
ATOM 2500 N N . ASN A 1 310 ? -9.745 32.293 -20.626 1.00 72.12 310 ASN A N 1
ATOM 2501 C CA . ASN A 1 310 ? -10.935 32.086 -21.455 1.00 72.12 310 ASN A CA 1
ATOM 2502 C C . ASN A 1 310 ? -12.014 33.160 -21.244 1.00 72.12 310 ASN A C 1
ATOM 2504 O O . ASN A 1 310 ? -12.769 33.420 -22.164 1.00 72.12 310 ASN A O 1
ATOM 2508 N N . GLU A 1 311 ? -12.084 33.807 -20.078 1.00 82.06 311 GLU A N 1
ATOM 2509 C CA . GLU A 1 311 ? -12.989 34.950 -19.845 1.00 82.06 311 GLU A CA 1
ATOM 2510 C C . GLU A 1 311 ? -12.490 36.267 -20.468 1.00 82.06 311 GLU A C 1
ATOM 2512 O O . GLU A 1 311 ? -13.241 37.237 -20.546 1.00 82.06 311 GLU A O 1
ATOM 2517 N N . ARG A 1 312 ? -11.213 36.335 -20.873 1.00 79.81 312 ARG A N 1
ATOM 2518 C CA . ARG A 1 312 ? -10.602 37.520 -21.505 1.00 79.81 312 ARG A CA 1
ATOM 2519 C C . ARG A 1 312 ? -10.469 37.410 -23.027 1.00 79.81 312 ARG A C 1
ATOM 2521 O O . ARG A 1 312 ? -10.021 38.380 -23.636 1.00 79.81 312 ARG A O 1
ATOM 2528 N N . ALA A 1 313 ? -10.785 36.251 -23.599 1.00 65.25 313 ALA A N 1
ATOM 2529 C CA . ALA A 1 313 ? -10.814 35.998 -25.038 1.00 65.25 313 ALA A CA 1
ATOM 2530 C C . ALA A 1 313 ? -12.255 36.095 -25.547 1.00 65.25 313 ALA A C 1
ATOM 2532 O O . ALA A 1 313 ? -12.435 36.642 -26.656 1.00 65.25 313 ALA A O 1
#

Foldseek 3Di:
DDDDDPPPPPPPPPPPDDDPDPDDPPPPPCPPVNLVVVLVVLVVVLVVLVVVLVVVVPLPDDLQCVNVLSVVLNVLSVVLVVVLVVCPPPVNVVVCCVPDNSVVSVVVSVVVNVVSVPVSSVVSVVVLVCLQPVPDPDDPPDPCPVVVLVVLLVLLVLQLPDPVNLVVLLVLCVSVVHNLLSVLLVLLVCLLVDDQVVVLVSLLVCCQQEDDDVHVSHDPDDPVLNVVCVVSVVSNVVSVVVVVVVVPDPDPDPDDGDDSCNCVSVNVVSSSVCSVSSSSSCVVCVVVCCVPVVPPRDPRVVVVVVVVVVVVD